Protein AF-A0A428RAN7-F1 (afdb_monomer)

Nearest PDB structures (foldseek):
  5uoh-assembly1_A  TM=7.428E-01  e=8.775E-02  Mycobacterium tuberculosis H37Rv
  5uno-assembly1_A  TM=7.378E-01  e=1.162E-01  Mycobacterium tuberculosis H37Rv

Foldseek 3Di:
DLVLLVVLQVCLQVFFFAAVPCVPFWDRGHHSLLLLLLLVVLVQDPVSVVVSVVLSVVSVVRHNNSSTDTDDDPPCVVCVCVVVVLVVLLLAEDLVDDDPVNLVVVLCVCCVVPVSSSPNAPVSVNNVSSHPPPDHRPHYDDQAQDPDDDDDDQDDDCPRPHQHPVNSVSVVVNYDD

Solvent-accessible surface area (backbone atoms only — not comparable to full-atom values): 10094 Å² total; per-residue (Å²): 106,70,64,61,50,52,53,48,38,60,44,15,67,80,51,50,31,36,7,84,81,24,72,77,48,21,41,52,56,25,33,38,65,39,35,31,49,27,46,47,65,30,63,73,42,78,89,33,43,65,56,42,54,49,29,55,55,36,38,78,73,53,35,23,41,77,21,30,47,76,44,81,74,81,47,69,74,74,38,42,54,60,54,52,49,51,56,51,51,40,30,32,42,77,43,94,79,61,51,73,68,56,53,50,53,52,38,56,54,28,29,71,81,34,65,88,45,43,41,54,44,71,72,48,51,51,63,58,74,25,51,80,62,83,64,78,50,82,50,59,88,71,94,59,84,46,72,94,67,75,96,78,86,85,85,76,46,88,80,35,91,84,64,39,42,70,55,51,53,56,56,55,70,23,49,76,124

Radius of gyration: 18.72 Å; Cα contacts (8 Å, |Δi|>4): 224; chains: 1; bounding box: 45×36×52 Å

Sequence (177 aa):
MAEIWNELLVTAVKMPIPAPGCGTMCRANVNAEEMRFGAQVLLFNASAWSTLGSAIHNATKGDATALSTYLATGDAFGDSMLFAFLATICNDFPTERKSFAHLQAKQIEAAVFAPLTRGASAAYMVQSACIGWRHRNSNPPQMTQIKGTPKVLVVNGIYDPSTSYAWAMGVSGQFDI

Structure (mmCIF, N/CA/C/O backbone):
data_AF-A0A428RAN7-F1
#
_entry.id   AF-A0A428RAN7-F1
#
loop_
_atom_site.group_PDB
_atom_site.id
_atom_site.type_symbol
_atom_site.label_atom_id
_atom_site.label_alt_id
_atom_site.label_comp_id
_atom_site.label_asym_id
_atom_site.label_entity_id
_atom_site.label_seq_id
_atom_site.pdbx_PDB_ins_code
_atom_site.Cartn_x
_atom_site.Cartn_y
_atom_site.Cartn_z
_atom_site.occupancy
_atom_site.B_iso_or_equiv
_atom_site.auth_seq_id
_atom_site.auth_comp_id
_atom_site.auth_asym_id
_atom_site.auth_atom_id
_atom_site.pdbx_PDB_model_num
ATOM 1 N N . MET A 1 1 ? -5.874 2.509 -19.679 1.00 75.44 1 MET A N 1
ATOM 2 C CA . MET A 1 1 ? -5.079 2.560 -18.425 1.00 75.44 1 MET A CA 1
ATOM 3 C C . MET A 1 1 ? -4.963 1.196 -17.751 1.00 75.44 1 MET A C 1
ATOM 5 O O . MET A 1 1 ? -3.841 0.762 -17.552 1.00 75.44 1 MET A O 1
ATOM 9 N N . ALA A 1 2 ? -6.063 0.496 -17.440 1.00 89.56 2 ALA A N 1
ATOM 10 C CA . ALA A 1 2 ? -6.003 -0.839 -16.822 1.00 89.56 2 ALA A CA 1
ATOM 11 C C . ALA A 1 2 ? -5.264 -1.895 -17.674 1.00 89.56 2 ALA A C 1
ATOM 13 O O . ALA A 1 2 ? -4.476 -2.666 -17.140 1.00 89.56 2 ALA A O 1
ATOM 14 N N . GLU A 1 3 ? -5.470 -1.900 -18.994 1.00 94.25 3 GLU A N 1
ATOM 15 C CA . GLU A 1 3 ? -4.753 -2.792 -19.923 1.00 94.25 3 GLU A CA 1
ATOM 16 C C . GLU A 1 3 ? -3.248 -2.515 -19.929 1.00 94.25 3 GLU A C 1
ATOM 18 O O . GLU A 1 3 ? -2.470 -3.414 -19.635 1.00 94.25 3 GLU A O 1
ATOM 23 N N . ILE A 1 4 ? -2.855 -1.249 -20.124 1.00 95.62 4 ILE A N 1
ATOM 24 C CA . ILE A 1 4 ? -1.454 -0.793 -20.052 1.00 95.62 4 ILE A CA 1
ATOM 25 C C . ILE A 1 4 ? -0.803 -1.235 -18.736 1.00 95.62 4 ILE A C 1
ATOM 27 O O . ILE A 1 4 ? 0.311 -1.748 -18.725 1.00 95.62 4 ILE A O 1
ATOM 31 N N . TRP A 1 5 ? -1.504 -1.060 -17.613 1.00 96.38 5 TRP A N 1
ATOM 32 C CA . TRP A 1 5 ? -1.019 -1.499 -16.309 1.00 96.38 5 TRP A CA 1
ATOM 33 C C . TRP A 1 5 ? -0.804 -3.016 -16.251 1.00 96.38 5 TRP A C 1
ATOM 35 O O . TRP A 1 5 ? 0.247 -3.475 -15.815 1.00 96.38 5 TRP A O 1
ATOM 45 N N . ASN A 1 6 ? -1.763 -3.808 -16.732 1.00 96.06 6 ASN A N 1
ATOM 46 C CA . ASN A 1 6 ? -1.637 -5.263 -16.760 1.00 96.06 6 ASN A CA 1
ATOM 47 C C . ASN A 1 6 ? -0.487 -5.736 -17.662 1.00 96.06 6 ASN A C 1
ATOM 49 O O . ASN A 1 6 ? 0.256 -6.637 -17.269 1.00 96.06 6 ASN A O 1
ATOM 53 N N . GLU A 1 7 ? -0.312 -5.126 -18.834 1.00 96.12 7 GLU A N 1
ATOM 54 C CA . GLU A 1 7 ? 0.798 -5.414 -19.749 1.00 96.12 7 GLU A CA 1
ATOM 55 C C . GLU A 1 7 ? 2.152 -5.094 -19.114 1.00 96.12 7 GLU A C 1
ATOM 57 O O . GLU A 1 7 ? 3.074 -5.915 -19.168 1.00 96.12 7 GLU A O 1
ATOM 62 N N . LEU A 1 8 ? 2.256 -3.941 -18.446 1.00 96.69 8 LEU A N 1
ATOM 63 C CA . LEU A 1 8 ? 3.440 -3.563 -17.680 1.00 96.69 8 LEU A CA 1
ATOM 64 C C . LEU A 1 8 ? 3.751 -4.590 -16.592 1.00 96.69 8 LEU A C 1
ATOM 66 O O . LEU A 1 8 ? 4.888 -5.040 -16.498 1.00 96.69 8 LEU A O 1
ATOM 70 N N . LEU A 1 9 ? 2.752 -5.019 -15.814 1.00 96.31 9 LEU A N 1
ATOM 71 C CA . LEU A 1 9 ? 2.952 -6.037 -14.781 1.00 96.31 9 LEU A CA 1
ATOM 72 C C . LEU A 1 9 ? 3.414 -7.375 -15.371 1.00 96.31 9 LEU A C 1
ATOM 74 O O . LEU A 1 9 ? 4.321 -7.995 -14.825 1.00 96.31 9 LEU A O 1
ATOM 78 N N . VAL A 1 10 ? 2.833 -7.836 -16.482 1.00 95.44 10 VAL A N 1
ATOM 79 C CA . VAL A 1 10 ? 3.277 -9.078 -17.148 1.00 95.44 10 VAL A CA 1
ATOM 80 C C . VAL A 1 10 ? 4.715 -8.951 -17.652 1.00 95.44 10 VAL A C 1
ATOM 82 O O . VAL A 1 10 ? 5.498 -9.897 -17.529 1.00 95.44 10 VAL A O 1
ATOM 85 N N . THR A 1 11 ? 5.074 -7.787 -18.186 1.00 95.12 11 THR A N 1
ATOM 86 C CA . THR A 1 11 ? 6.427 -7.499 -18.672 1.00 95.12 11 THR A CA 1
ATOM 87 C C . THR A 1 11 ? 7.427 -7.476 -17.518 1.00 95.12 11 THR A C 1
ATOM 89 O O . THR A 1 11 ? 8.419 -8.199 -17.565 1.00 95.12 11 THR A O 1
ATOM 92 N N . ALA A 1 12 ? 7.118 -6.753 -16.440 1.00 96.69 12 ALA A N 1
ATOM 93 C CA . ALA A 1 12 ? 7.976 -6.588 -15.269 1.00 96.69 12 ALA A CA 1
ATOM 94 C C . ALA A 1 12 ? 8.172 -7.874 -14.444 1.00 96.69 12 ALA A C 1
ATOM 96 O O . ALA A 1 12 ? 9.116 -7.957 -13.661 1.00 96.69 12 ALA A O 1
ATOM 97 N N . VAL A 1 13 ? 7.314 -8.894 -14.612 1.00 95.50 13 VAL A N 1
ATOM 98 C CA . VAL A 1 13 ? 7.568 -10.249 -14.079 1.00 95.50 13 VAL A CA 1
ATOM 99 C C . VAL A 1 13 ? 8.748 -10.911 -14.795 1.00 95.50 13 VAL A C 1
ATOM 101 O O . VAL A 1 13 ? 9.540 -11.600 -14.160 1.00 95.50 13 VAL A O 1
ATOM 104 N N . LYS A 1 14 ? 8.854 -10.736 -16.117 1.00 95.50 14 LYS A N 1
ATOM 105 C CA . LYS A 1 14 ? 9.889 -11.378 -16.943 1.00 95.50 14 LYS A CA 1
ATOM 106 C C . LYS A 1 14 ? 11.174 -10.560 -16.985 1.00 95.50 14 LYS A C 1
ATOM 108 O O . LYS A 1 14 ? 12.263 -11.119 -16.977 1.00 95.50 14 LYS A O 1
ATOM 113 N N . MET A 1 15 ? 11.024 -9.243 -17.064 1.00 96.94 15 MET A N 1
ATOM 114 C CA . MET A 1 15 ? 12.108 -8.289 -17.216 1.00 96.94 15 MET A CA 1
ATOM 115 C C . MET A 1 15 ? 11.785 -7.050 -16.373 1.00 96.94 15 MET A C 1
ATOM 117 O O . MET A 1 15 ? 11.015 -6.200 -16.825 1.00 96.94 15 MET A O 1
ATOM 121 N N . PRO A 1 16 ? 12.324 -6.962 -15.143 1.00 97.75 16 P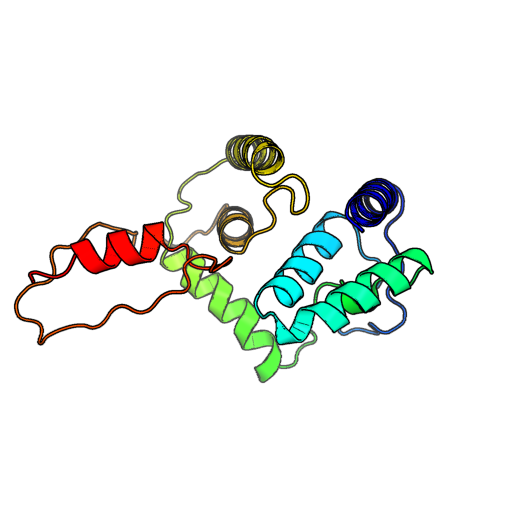RO A N 1
ATOM 122 C CA . PRO A 1 16 ? 12.186 -5.782 -14.296 1.00 97.75 16 PRO A CA 1
ATOM 123 C C . PRO A 1 16 ? 12.554 -4.492 -15.042 1.00 97.75 16 PRO A C 1
ATOM 125 O O . PRO A 1 16 ? 13.509 -4.471 -15.819 1.00 97.75 16 PRO A O 1
ATOM 128 N N . ILE A 1 17 ? 11.790 -3.423 -14.814 1.00 98.25 17 ILE A N 1
ATOM 129 C CA . ILE A 1 17 ? 11.937 -2.150 -15.531 1.00 98.25 17 ILE A CA 1
ATOM 130 C C . ILE A 1 17 ? 12.996 -1.292 -14.823 1.00 98.25 17 ILE A C 1
ATOM 132 O O . ILE A 1 17 ? 12.919 -1.149 -13.601 1.00 98.25 17 ILE A O 1
ATOM 136 N N . PRO A 1 18 ? 13.964 -0.695 -15.538 1.00 98.12 18 PRO A N 1
ATOM 137 C CA . PRO A 1 18 ? 14.960 0.175 -14.924 1.00 98.12 18 PRO A CA 1
ATOM 138 C C . PRO A 1 18 ? 14.344 1.371 -14.187 1.00 98.12 18 PRO A C 1
ATOM 140 O O . PRO A 1 18 ? 13.327 1.926 -14.596 1.00 98.12 18 PRO A O 1
ATOM 143 N N . ALA A 1 19 ? 15.004 1.803 -13.121 1.00 98.00 19 ALA A N 1
ATOM 144 C CA . ALA A 1 19 ? 14.691 3.009 -12.365 1.00 98.00 19 ALA A CA 1
ATOM 145 C C . ALA A 1 19 ? 15.936 3.914 -12.306 1.00 98.00 19 ALA A C 1
ATOM 147 O O . ALA A 1 19 ? 16.632 3.965 -11.287 1.00 98.00 19 ALA A O 1
ATOM 148 N N . PRO A 1 20 ? 16.278 4.595 -13.416 1.00 97.25 20 PRO A N 1
ATOM 149 C CA . PRO A 1 20 ? 17.525 5.350 -13.542 1.00 97.25 20 PRO A CA 1
ATOM 150 C C . PRO A 1 20 ? 17.660 6.502 -12.537 1.00 97.25 20 PRO A C 1
ATOM 152 O O . PRO A 1 20 ? 18.779 6.874 -12.193 1.00 97.25 20 PRO A O 1
ATOM 155 N N . GLY A 1 21 ? 16.550 7.049 -12.030 1.00 95.44 21 GLY A N 1
ATOM 156 C CA . GLY A 1 21 ? 16.580 8.125 -11.039 1.00 95.44 21 GLY A CA 1
ATOM 157 C C . GLY A 1 21 ? 16.830 7.660 -9.600 1.00 95.44 21 GLY A C 1
ATOM 158 O O . GLY A 1 21 ? 16.908 8.501 -8.710 1.00 95.44 21 GLY A O 1
ATOM 159 N N . CYS A 1 22 ? 16.954 6.350 -9.346 1.00 92.44 22 CYS A N 1
ATOM 160 C CA . CYS A 1 22 ? 17.065 5.828 -7.982 1.00 92.44 22 CYS A CA 1
ATOM 161 C C . CYS A 1 22 ? 18.417 6.055 -7.306 1.00 92.44 22 CYS A C 1
ATOM 163 O O . CYS A 1 22 ? 18.466 6.173 -6.079 1.00 92.44 22 CYS A O 1
ATOM 165 N N . GLY A 1 23 ? 19.519 6.057 -8.064 1.00 89.94 23 GLY A N 1
ATOM 166 C CA . GLY A 1 23 ? 20.859 5.997 -7.475 1.00 89.94 23 GLY A CA 1
ATOM 167 C C . GLY A 1 23 ? 20.961 4.860 -6.446 1.00 89.94 23 GLY A C 1
ATOM 168 O O . GLY A 1 23 ? 20.688 3.706 -6.767 1.00 89.94 23 GLY A O 1
ATOM 169 N N . THR A 1 24 ? 21.312 5.196 -5.202 1.00 89.12 24 THR A N 1
ATOM 170 C CA . THR A 1 24 ? 21.368 4.260 -4.061 1.00 89.12 24 THR A CA 1
ATOM 171 C C . THR A 1 24 ? 20.120 4.277 -3.171 1.00 89.12 24 THR A C 1
ATOM 173 O O . THR A 1 24 ? 20.043 3.489 -2.234 1.00 89.12 24 THR A O 1
ATOM 176 N N . MET A 1 25 ? 19.153 5.160 -3.436 1.00 89.56 25 MET A N 1
ATOM 177 C CA . MET A 1 25 ? 18.008 5.423 -2.549 1.00 89.56 25 MET A CA 1
ATOM 178 C C . MET A 1 25 ? 16.805 4.514 -2.821 1.00 89.56 25 MET A C 1
ATOM 180 O O . MET A 1 25 ? 15.908 4.407 -1.989 1.00 89.56 25 MET A O 1
ATOM 184 N N . CYS A 1 26 ? 16.751 3.873 -3.987 1.00 93.75 26 CYS A N 1
ATOM 185 C CA . CYS A 1 26 ? 15.712 2.908 -4.322 1.00 93.75 26 CYS A CA 1
ATOM 186 C C . CYS A 1 26 ? 16.227 1.803 -5.245 1.00 93.75 26 CYS A C 1
ATOM 188 O O . CYS A 1 26 ? 17.374 1.803 -5.694 1.00 93.75 26 CYS A O 1
ATOM 190 N N . ARG A 1 27 ? 15.381 0.806 -5.493 1.00 95.00 27 ARG A N 1
ATOM 191 C CA . ARG A 1 27 ? 15.707 -0.350 -6.333 1.00 95.00 27 ARG A CA 1
ATOM 192 C C . ARG A 1 27 ? 15.961 0.088 -7.772 1.00 95.00 27 ARG A C 1
ATOM 194 O O . ARG A 1 27 ? 15.096 0.690 -8.397 1.00 95.00 27 ARG A O 1
ATOM 201 N N . ALA A 1 28 ? 17.132 -0.260 -8.303 1.00 96.38 28 ALA A N 1
ATOM 202 C CA . ALA A 1 28 ? 17.546 0.123 -9.655 1.00 96.38 28 ALA A CA 1
ATOM 203 C C . ALA A 1 28 ? 16.751 -0.574 -10.774 1.00 96.38 28 ALA A C 1
ATOM 205 O O . ALA A 1 28 ? 16.710 -0.073 -11.893 1.00 96.38 28 ALA A O 1
ATOM 206 N N . ASN A 1 29 ? 16.132 -1.722 -10.486 1.00 97.31 29 ASN A N 1
ATOM 207 C CA . ASN A 1 29 ? 15.257 -2.439 -11.408 1.00 97.31 29 ASN A CA 1
ATOM 208 C C . ASN A 1 29 ? 14.002 -2.865 -10.650 1.00 97.31 29 ASN A C 1
ATOM 210 O O . ASN A 1 29 ? 14.118 -3.519 -9.615 1.00 97.31 29 ASN A O 1
ATOM 214 N N . VAL A 1 30 ? 12.837 -2.491 -11.168 1.00 97.75 30 VAL A N 1
ATOM 215 C CA . VAL A 1 30 ? 11.542 -2.599 -10.496 1.00 97.75 30 VAL A CA 1
ATOM 216 C C . VAL A 1 30 ? 10.749 -3.742 -11.114 1.00 97.75 30 VAL A C 1
ATOM 218 O O . VAL A 1 30 ? 10.399 -3.716 -12.297 1.00 97.75 30 VAL A O 1
ATOM 221 N N . ASN A 1 31 ? 10.476 -4.770 -10.319 1.00 97.00 31 ASN A N 1
ATOM 222 C CA . ASN A 1 31 ? 9.651 -5.897 -10.736 1.00 97.00 31 ASN A CA 1
ATOM 223 C C . ASN A 1 31 ? 8.148 -5.604 -10.548 1.00 97.00 31 ASN A C 1
ATOM 225 O O . ASN A 1 31 ? 7.739 -4.598 -9.969 1.00 97.00 31 ASN A O 1
ATOM 229 N N . ALA A 1 32 ? 7.294 -6.519 -11.007 1.00 95.88 32 ALA A N 1
ATOM 230 C CA . ALA A 1 32 ? 5.843 -6.348 -10.930 1.00 95.88 32 ALA A CA 1
ATOM 231 C C . ALA A 1 32 ? 5.268 -6.279 -9.499 1.00 95.88 32 ALA A C 1
ATOM 233 O O . ALA A 1 32 ? 4.159 -5.788 -9.304 1.00 95.88 32 ALA A O 1
ATOM 234 N N . GLU A 1 33 ? 5.948 -6.819 -8.489 1.00 93.62 33 GLU A N 1
ATOM 235 C CA . GLU A 1 33 ? 5.534 -6.666 -7.092 1.00 93.62 33 GLU A CA 1
ATOM 236 C C . GLU A 1 33 ? 5.863 -5.272 -6.570 1.00 93.62 33 GLU A C 1
ATOM 238 O O . GLU A 1 33 ? 4.965 -4.591 -6.075 1.00 93.62 33 GLU A O 1
ATOM 243 N N . GLU A 1 34 ? 7.097 -4.818 -6.772 1.00 94.88 34 GLU A N 1
ATOM 244 C CA . GLU A 1 34 ? 7.546 -3.477 -6.394 1.00 94.88 34 GLU A CA 1
ATOM 245 C C . GLU A 1 34 ? 6.686 -2.405 -7.069 1.00 94.88 34 GLU A C 1
ATOM 247 O O . GLU A 1 34 ? 6.201 -1.505 -6.390 1.00 94.88 34 GLU A O 1
ATOM 252 N N . MET A 1 35 ? 6.372 -2.569 -8.362 1.00 96.56 35 MET A N 1
ATOM 253 C CA . MET A 1 35 ? 5.478 -1.655 -9.078 1.00 96.56 35 MET A CA 1
ATOM 254 C C . MET A 1 35 ? 4.106 -1.531 -8.407 1.00 96.56 35 MET A C 1
ATOM 256 O O . MET A 1 35 ? 3.575 -0.427 -8.293 1.00 96.56 35 MET A O 1
ATOM 260 N N . ARG A 1 36 ? 3.511 -2.646 -7.956 1.00 95.38 36 ARG A N 1
ATOM 261 C CA . ARG A 1 36 ? 2.187 -2.634 -7.308 1.00 95.38 36 ARG A CA 1
ATOM 262 C C . ARG A 1 36 ? 2.229 -1.941 -5.950 1.00 95.38 36 ARG A C 1
ATOM 264 O O . ARG A 1 36 ? 1.296 -1.207 -5.635 1.00 95.38 36 ARG A O 1
ATOM 271 N N . PHE A 1 37 ? 3.294 -2.134 -5.175 1.00 94.00 37 PHE A N 1
ATOM 272 C CA . PHE A 1 37 ? 3.480 -1.435 -3.901 1.00 94.00 37 PHE A CA 1
ATOM 273 C C . PHE A 1 37 ? 3.792 0.056 -4.087 1.00 94.00 37 PHE A C 1
ATOM 275 O O . PHE A 1 37 ? 3.209 0.882 -3.388 1.00 94.00 37 PHE A O 1
ATOM 282 N N . GLY A 1 38 ? 4.611 0.426 -5.074 1.00 94.44 38 GLY A N 1
ATOM 283 C CA . GLY A 1 38 ? 4.833 1.827 -5.441 1.00 94.44 38 GLY A CA 1
ATOM 284 C C . GLY A 1 38 ? 3.535 2.514 -5.879 1.00 94.44 38 GLY A C 1
ATOM 285 O O . GLY A 1 38 ? 3.204 3.602 -5.407 1.00 94.44 38 GLY A O 1
ATOM 286 N N . ALA A 1 39 ? 2.728 1.836 -6.701 1.00 94.94 39 ALA A N 1
ATOM 287 C CA . ALA A 1 39 ? 1.413 2.330 -7.101 1.00 94.94 39 ALA A CA 1
ATOM 288 C C . ALA A 1 39 ? 0.442 2.463 -5.914 1.00 94.94 39 ALA A C 1
ATOM 290 O O . ALA A 1 39 ? -0.314 3.430 -5.865 1.00 94.94 39 ALA A O 1
ATOM 291 N N . GLN A 1 40 ? 0.474 1.542 -4.941 1.00 92.50 40 GLN A N 1
ATOM 292 C CA . GLN A 1 40 ? -0.358 1.612 -3.733 1.00 92.50 40 GLN A CA 1
ATOM 293 C C . GLN A 1 40 ? -0.154 2.936 -2.977 1.00 92.50 40 GLN A C 1
ATOM 295 O O . GLN A 1 40 ? -1.133 3.551 -2.556 1.00 92.50 40 GLN A O 1
ATOM 300 N N . VAL A 1 41 ? 1.094 3.399 -2.839 1.00 89.50 41 VAL A N 1
ATOM 301 C CA . VAL A 1 41 ? 1.410 4.673 -2.166 1.00 89.50 41 VAL A CA 1
ATOM 302 C C . VAL A 1 41 ? 0.763 5.854 -2.895 1.00 89.50 41 VAL A C 1
ATOM 304 O O . VAL A 1 41 ? 0.173 6.728 -2.263 1.00 89.50 41 VAL A O 1
ATOM 307 N N . LEU A 1 42 ? 0.805 5.854 -4.229 1.00 93.31 42 LEU A N 1
ATOM 308 C CA . LEU A 1 42 ? 0.228 6.918 -5.057 1.00 93.31 42 LEU A CA 1
ATOM 309 C C . LEU A 1 42 ? -1.306 6.841 -5.174 1.00 93.31 42 LEU A C 1
ATOM 311 O O . LEU A 1 42 ? -1.942 7.818 -5.566 1.00 93.31 42 LEU A O 1
ATOM 315 N N . LEU A 1 43 ? -1.915 5.703 -4.830 1.00 90.31 43 LEU A N 1
ATOM 316 C CA . LEU A 1 43 ? -3.371 5.531 -4.785 1.00 90.31 43 LEU A CA 1
ATOM 317 C C . LEU A 1 43 ? -3.997 6.073 -3.495 1.00 90.31 43 LEU A C 1
ATOM 319 O O . LEU A 1 43 ? -5.193 6.361 -3.488 1.00 90.31 43 LEU A O 1
ATOM 323 N N . PHE A 1 44 ? -3.208 6.223 -2.427 1.00 87.69 44 PHE A N 1
ATOM 324 C CA . PHE A 1 44 ? -3.694 6.578 -1.091 1.00 87.69 44 PHE A CA 1
ATOM 325 C C . PHE A 1 44 ? -4.409 7.937 -1.042 1.00 87.69 44 PHE A C 1
ATOM 327 O O . PHE A 1 44 ? -5.383 8.096 -0.311 1.00 87.69 44 PHE A O 1
ATOM 334 N N . ASN A 1 45 ? -3.951 8.916 -1.830 1.00 87.44 45 ASN A N 1
ATOM 335 C CA . ASN A 1 45 ? -4.541 10.252 -1.893 1.00 87.44 45 ASN A CA 1
ATOM 336 C C . ASN A 1 45 ? -4.828 10.647 -3.346 1.00 87.44 45 ASN A C 1
ATOM 338 O O . ASN A 1 45 ? -3.951 10.553 -4.204 1.00 87.44 45 ASN A O 1
ATOM 342 N N . ALA A 1 46 ? -6.035 11.152 -3.608 1.00 91.00 46 ALA A N 1
ATOM 343 C CA . ALA A 1 46 ? -6.456 11.607 -4.931 1.00 91.00 46 ALA A CA 1
ATOM 344 C C . ALA A 1 46 ? -5.539 12.685 -5.530 1.00 91.00 46 ALA A C 1
ATOM 346 O O . ALA A 1 46 ? -5.371 12.744 -6.748 1.00 91.00 46 ALA A O 1
ATOM 347 N N . SER A 1 47 ? -4.884 13.499 -4.695 1.00 94.06 47 SER A N 1
ATOM 348 C CA . SER A 1 47 ? -3.907 14.489 -5.166 1.00 94.06 47 SER A CA 1
ATOM 349 C C . SER A 1 47 ? -2.677 13.870 -5.847 1.00 94.06 47 SER A C 1
ATOM 351 O O . SER A 1 47 ? -2.028 14.544 -6.642 1.00 94.06 47 SER A O 1
ATOM 353 N N . ALA A 1 48 ? -2.368 12.595 -5.582 1.00 94.69 48 ALA A N 1
ATOM 354 C CA . ALA A 1 48 ? -1.238 11.875 -6.169 1.00 94.69 48 ALA A CA 1
ATOM 355 C C . ALA A 1 48 ? -1.599 11.103 -7.453 1.00 94.69 48 ALA A C 1
ATOM 357 O O . ALA A 1 48 ? -0.720 10.523 -8.094 1.00 94.69 48 ALA A O 1
ATOM 358 N N . TRP A 1 49 ? -2.866 11.097 -7.880 1.00 94.81 49 TRP A N 1
ATOM 359 C CA . TRP A 1 49 ? -3.297 10.305 -9.039 1.00 94.81 49 TRP A CA 1
ATOM 360 C C . TRP A 1 49 ? -2.683 10.771 -10.364 1.00 94.81 49 TRP A C 1
ATOM 362 O O . TRP A 1 49 ? -2.409 9.948 -11.237 1.00 94.81 49 TRP A O 1
ATOM 372 N N . SER A 1 50 ? -2.410 12.069 -10.519 1.00 96.25 50 SER A N 1
ATOM 373 C CA . SER A 1 50 ? -1.674 12.587 -11.683 1.00 96.25 50 SER A CA 1
ATOM 374 C C . SER A 1 50 ? -0.230 12.069 -11.714 1.00 96.25 50 SER A C 1
ATOM 376 O O . SER A 1 50 ? 0.270 11.675 -12.773 1.00 96.25 50 SER A O 1
ATOM 378 N N . THR A 1 51 ? 0.416 11.987 -10.548 1.00 96.62 51 THR A N 1
ATOM 379 C CA . THR A 1 51 ? 1.737 11.372 -10.381 1.00 96.62 51 THR A CA 1
ATOM 380 C C . THR A 1 51 ? 1.695 9.888 -10.722 1.00 96.62 51 THR A C 1
ATOM 382 O O . THR A 1 51 ? 2.555 9.426 -11.463 1.00 96.62 51 THR A O 1
ATOM 385 N N . LEU A 1 52 ? 0.670 9.150 -10.279 1.00 96.31 52 LEU A N 1
ATOM 386 C CA . LEU A 1 52 ? 0.481 7.746 -10.662 1.00 96.31 52 LEU A CA 1
ATOM 387 C C . LEU A 1 52 ? 0.340 7.582 -12.179 1.00 96.31 52 LEU A C 1
ATOM 389 O O . LEU A 1 52 ? 0.991 6.721 -12.768 1.00 96.31 52 LEU A O 1
ATOM 393 N N . GLY A 1 53 ? -0.475 8.419 -12.826 1.00 96.69 53 GLY A N 1
ATOM 394 C CA . GLY A 1 53 ? -0.632 8.403 -14.281 1.00 96.69 53 GLY A CA 1
ATOM 395 C C . GLY A 1 53 ? 0.699 8.615 -15.006 1.00 96.69 53 GLY A C 1
ATOM 396 O O . GLY A 1 53 ? 1.025 7.875 -15.935 1.00 96.69 53 GLY A O 1
ATOM 397 N N . SER A 1 54 ? 1.498 9.569 -14.525 1.00 97.75 54 SER A N 1
ATOM 398 C CA . SER A 1 54 ? 2.828 9.872 -15.068 1.00 97.75 54 SER A CA 1
ATOM 399 C C . SER A 1 54 ? 3.825 8.738 -14.817 1.00 97.75 54 SER A C 1
ATOM 401 O O . SER A 1 54 ? 4.573 8.365 -15.713 1.00 97.75 54 SER A O 1
ATOM 403 N N . ALA A 1 55 ? 3.794 8.132 -13.630 1.00 97.69 55 ALA A N 1
ATOM 404 C CA . ALA A 1 55 ? 4.638 7.002 -13.263 1.00 97.69 55 ALA A CA 1
ATOM 405 C C . ALA A 1 55 ? 4.360 5.771 -14.143 1.00 97.69 55 ALA A C 1
ATOM 407 O O . ALA A 1 55 ? 5.289 5.148 -14.654 1.00 97.69 55 ALA A O 1
ATOM 408 N N . ILE A 1 56 ? 3.080 5.463 -14.389 1.00 97.62 56 ILE A N 1
ATOM 409 C CA . ILE A 1 56 ? 2.668 4.397 -15.314 1.00 97.62 56 ILE A CA 1
ATOM 410 C C . ILE A 1 56 ? 3.135 4.724 -16.735 1.00 97.62 56 ILE A C 1
ATOM 412 O O . ILE A 1 56 ? 3.696 3.859 -17.402 1.00 97.62 56 ILE A O 1
ATOM 416 N N . HIS A 1 57 ? 2.942 5.964 -17.198 1.00 97.94 57 HIS A N 1
ATOM 417 C CA . HIS A 1 57 ? 3.395 6.385 -18.523 1.00 97.94 57 HIS A CA 1
ATOM 418 C C . HIS A 1 57 ? 4.912 6.231 -18.692 1.00 97.94 57 HIS A C 1
ATOM 420 O O . HIS A 1 57 ? 5.354 5.607 -19.656 1.00 97.94 57 HIS A O 1
ATOM 426 N N . ASN A 1 58 ? 5.709 6.723 -17.745 1.00 98.25 58 ASN A N 1
ATOM 427 C CA . ASN A 1 58 ? 7.168 6.624 -17.790 1.00 98.25 58 ASN A CA 1
ATOM 428 C C . ASN A 1 58 ? 7.641 5.164 -17.765 1.00 98.25 58 ASN A C 1
ATOM 430 O O . ASN A 1 58 ? 8.552 4.805 -18.512 1.00 98.25 58 ASN A O 1
ATOM 434 N N . ALA A 1 59 ? 6.955 4.287 -17.025 1.00 98.19 59 ALA A N 1
ATOM 435 C CA . ALA A 1 59 ? 7.261 2.860 -17.029 1.00 98.19 59 ALA A CA 1
ATOM 436 C C . ALA A 1 59 ? 7.060 2.232 -18.422 1.00 98.19 59 ALA A C 1
ATOM 438 O O . ALA A 1 59 ? 7.877 1.413 -18.83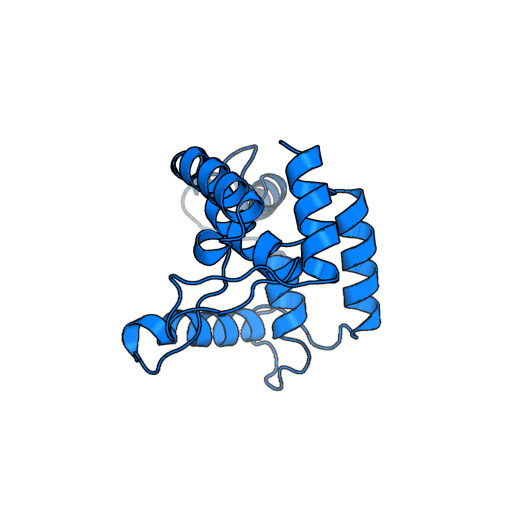8 1.00 98.19 59 ALA A O 1
ATOM 439 N N . THR A 1 60 ? 6.061 2.676 -19.206 1.00 97.75 60 THR A N 1
ATOM 440 C CA . THR A 1 60 ? 5.919 2.254 -20.623 1.00 97.75 60 THR A CA 1
ATOM 441 C C . THR A 1 60 ? 7.073 2.709 -21.516 1.00 97.75 60 THR A C 1
ATOM 443 O O . THR A 1 60 ? 7.251 2.187 -22.615 1.00 97.75 60 THR A O 1
ATOM 446 N N . LYS A 1 61 ? 7.860 3.686 -21.058 1.00 97.75 61 LYS A N 1
ATOM 447 C CA . LYS A 1 61 ? 9.058 4.203 -21.726 1.00 97.75 61 LYS A CA 1
ATOM 448 C C . LYS A 1 61 ? 10.358 3.651 -21.133 1.00 97.75 61 LYS A C 1
ATOM 450 O O . LYS A 1 61 ? 11.427 4.059 -21.573 1.00 97.75 61 LYS A O 1
ATOM 455 N N . GLY A 1 62 ? 10.274 2.709 -20.191 1.00 97.56 62 GLY A N 1
ATOM 456 C CA . GLY A 1 62 ? 11.436 2.065 -19.580 1.00 97.56 62 GLY A CA 1
ATOM 457 C C . GLY A 1 62 ? 11.959 2.739 -18.310 1.00 97.56 62 GLY A C 1
ATOM 458 O O . GLY A 1 62 ? 13.062 2.407 -17.888 1.00 97.56 62 GLY A O 1
ATOM 459 N N . ASP A 1 63 ? 11.196 3.652 -17.702 1.00 98.19 63 ASP A N 1
ATOM 460 C CA . ASP A 1 63 ? 11.553 4.306 -16.438 1.00 98.19 63 ASP A CA 1
ATOM 461 C C . ASP A 1 63 ? 10.486 4.060 -15.359 1.00 98.19 63 ASP A C 1
ATOM 463 O O . ASP A 1 63 ? 9.422 4.679 -15.343 1.00 98.19 63 ASP A O 1
ATOM 467 N N . ALA A 1 64 ? 10.791 3.156 -14.430 1.00 98.00 64 ALA A N 1
ATOM 468 C CA . ALA A 1 64 ? 9.951 2.822 -13.285 1.00 98.00 64 ALA A CA 1
ATOM 469 C C . ALA A 1 64 ? 10.383 3.520 -11.983 1.00 98.00 64 ALA A C 1
ATOM 471 O O . ALA A 1 64 ? 9.954 3.106 -10.908 1.00 98.00 64 ALA A O 1
ATOM 472 N N . THR A 1 65 ? 11.191 4.587 -12.042 1.00 97.75 65 THR A N 1
ATOM 473 C CA . THR A 1 65 ? 11.719 5.275 -10.845 1.00 97.75 65 THR A CA 1
ATOM 474 C C . THR A 1 65 ? 10.614 5.671 -9.866 1.00 97.75 65 THR A C 1
ATOM 476 O O . THR A 1 65 ? 10.711 5.384 -8.677 1.00 97.75 65 THR A O 1
ATOM 479 N N . ALA A 1 66 ? 9.517 6.249 -10.362 1.00 96.75 66 ALA A N 1
ATOM 480 C CA . ALA A 1 66 ? 8.388 6.678 -9.530 1.00 96.75 66 ALA A CA 1
ATOM 481 C C . ALA A 1 66 ? 7.547 5.521 -8.945 1.00 96.75 66 ALA A C 1
ATOM 483 O O . ALA A 1 66 ? 6.666 5.760 -8.123 1.00 96.75 66 ALA A O 1
ATOM 484 N N . LEU A 1 67 ? 7.801 4.280 -9.369 1.00 97.06 67 LEU A N 1
ATOM 485 C CA . LEU A 1 67 ? 7.174 3.058 -8.854 1.00 97.06 67 LEU A CA 1
ATOM 486 C C . LEU A 1 67 ? 8.171 2.181 -8.077 1.00 97.06 67 LEU A C 1
ATOM 488 O O . LEU A 1 67 ? 7.833 1.057 -7.709 1.00 97.06 67 LEU A O 1
ATOM 492 N N . SER A 1 68 ? 9.397 2.663 -7.855 1.00 96.75 68 SER A N 1
ATOM 493 C CA . SER A 1 68 ? 10.451 1.903 -7.192 1.00 96.75 68 SER A CA 1
ATOM 494 C C . SER A 1 68 ? 10.291 1.893 -5.671 1.00 96.75 68 SER A C 1
ATOM 496 O O . SER A 1 68 ? 9.719 2.799 -5.066 1.00 96.75 68 SER A O 1
ATOM 498 N N . THR A 1 69 ? 10.824 0.850 -5.038 1.00 91.94 69 THR A N 1
ATOM 499 C CA . THR A 1 69 ? 10.838 0.711 -3.579 1.00 91.94 69 THR A CA 1
ATOM 500 C C . THR A 1 69 ? 12.055 1.419 -2.994 1.00 91.94 69 THR A C 1
ATOM 502 O O . THR A 1 69 ? 13.187 1.152 -3.408 1.00 91.94 69 THR A O 1
ATOM 505 N N . TYR A 1 70 ? 11.816 2.293 -2.016 1.00 89.88 70 TYR A N 1
ATOM 506 C CA . TYR A 1 70 ? 12.862 2.958 -1.242 1.00 89.88 70 TYR A CA 1
ATOM 507 C C . TYR A 1 70 ? 13.718 1.946 -0.466 1.00 89.88 70 TYR A C 1
ATOM 509 O O . TYR A 1 70 ? 13.213 0.941 0.039 1.00 89.88 70 TYR A O 1
ATOM 517 N N . LEU A 1 71 ? 15.018 2.216 -0.375 1.00 89.81 71 LEU A N 1
ATOM 518 C CA . LEU A 1 71 ? 15.991 1.399 0.340 1.00 89.81 71 LEU A CA 1
ATOM 519 C C . LEU A 1 71 ? 16.556 2.178 1.519 1.00 89.81 71 LEU A C 1
ATOM 521 O O . LEU A 1 71 ? 16.848 3.360 1.386 1.00 89.81 71 LEU A O 1
ATOM 525 N N . ALA A 1 72 ? 16.767 1.484 2.637 1.00 88.00 72 ALA A N 1
ATOM 526 C CA . ALA A 1 72 ? 17.504 2.053 3.753 1.00 88.00 72 ALA A CA 1
ATOM 527 C C . ALA A 1 72 ? 18.948 2.349 3.320 1.00 88.00 72 ALA A C 1
ATOM 529 O O . ALA A 1 72 ? 19.638 1.452 2.820 1.00 88.00 72 ALA A O 1
ATOM 530 N N . THR A 1 73 ? 19.394 3.593 3.484 1.00 87.56 73 THR A N 1
ATOM 531 C CA . THR A 1 73 ? 20.710 4.062 3.010 1.00 87.56 73 THR A CA 1
ATOM 532 C C . THR A 1 73 ? 21.680 4.429 4.129 1.00 87.56 73 THR A C 1
ATOM 534 O O . THR A 1 73 ? 22.801 4.857 3.854 1.00 87.56 73 THR A O 1
ATOM 537 N N . GLY A 1 74 ? 21.293 4.211 5.387 1.00 84.31 74 GLY A N 1
ATOM 538 C CA . GLY A 1 74 ? 22.064 4.580 6.571 1.00 84.31 74 GLY A CA 1
ATOM 539 C C . GLY A 1 74 ? 21.709 5.961 7.127 1.00 84.31 74 GLY A C 1
ATOM 540 O O . GLY A 1 74 ? 22.377 6.421 8.053 1.00 84.31 74 GLY A O 1
ATOM 541 N N . ASP A 1 75 ? 20.670 6.617 6.602 1.00 83.69 75 ASP A N 1
ATOM 542 C CA . ASP A 1 75 ? 20.099 7.809 7.228 1.00 83.69 75 ASP A CA 1
ATOM 543 C C . ASP A 1 75 ? 19.272 7.389 8.443 1.00 83.69 75 ASP A C 1
ATOM 545 O O . ASP A 1 75 ? 18.152 6.898 8.320 1.00 83.69 75 ASP A O 1
ATOM 549 N N . ALA A 1 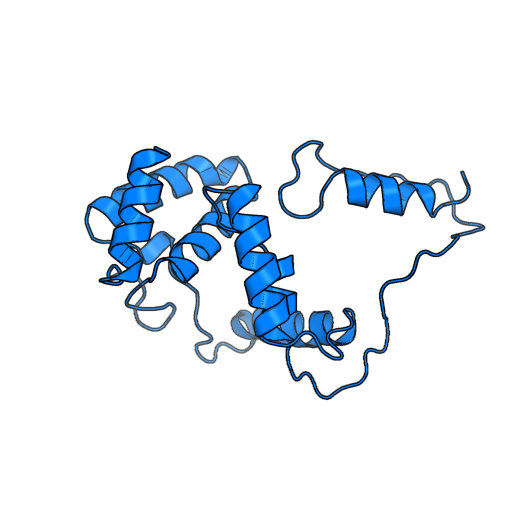76 ? 19.822 7.599 9.639 1.00 80.81 76 ALA A N 1
ATOM 550 C CA . ALA A 1 76 ? 19.175 7.193 10.878 1.00 80.81 76 ALA A CA 1
ATOM 551 C C . ALA A 1 76 ? 17.760 7.774 11.032 1.00 80.81 76 ALA A C 1
ATOM 553 O O . ALA A 1 76 ? 16.891 7.088 11.564 1.00 80.81 76 ALA A O 1
ATOM 554 N N . PHE A 1 77 ? 17.505 9.006 10.573 1.00 78.94 77 PHE A N 1
ATOM 555 C CA . PHE A 1 77 ? 16.175 9.601 10.699 1.00 78.94 77 PHE A CA 1
ATOM 556 C C . PHE A 1 77 ? 15.207 9.015 9.665 1.00 78.94 77 PHE A C 1
ATOM 558 O O . PHE A 1 77 ? 14.171 8.477 10.060 1.00 78.94 77 PHE A O 1
ATOM 565 N N . GLY A 1 78 ? 15.554 9.046 8.374 1.00 77.00 78 GLY A N 1
ATOM 566 C CA . GLY A 1 78 ? 14.714 8.513 7.297 1.00 77.00 78 GLY A CA 1
ATOM 567 C C . GLY A 1 78 ? 14.441 7.011 7.416 1.00 77.00 78 GLY A C 1
ATOM 568 O O . GLY A 1 78 ? 13.296 6.573 7.288 1.00 77.00 78 GLY A O 1
ATOM 569 N N . ASP A 1 79 ? 15.462 6.224 7.753 1.00 85.19 79 ASP A N 1
ATOM 570 C CA . ASP A 1 79 ? 15.360 4.764 7.808 1.00 85.19 79 ASP A CA 1
ATOM 571 C C . ASP A 1 79 ? 14.652 4.273 9.075 1.00 85.19 79 ASP A C 1
ATOM 573 O O . ASP A 1 79 ? 14.033 3.203 9.067 1.00 85.19 79 ASP A O 1
ATOM 577 N N . SER A 1 80 ? 14.701 5.050 10.169 1.00 84.62 80 SER A N 1
ATOM 578 C CA . SER A 1 80 ? 14.076 4.660 11.441 1.00 84.62 80 SER A CA 1
ATOM 579 C C . SER A 1 80 ? 12.592 4.349 11.291 1.00 84.62 80 SER A C 1
ATOM 581 O O . SER A 1 80 ? 12.103 3.419 11.932 1.00 84.62 80 SER A O 1
ATOM 583 N N . MET A 1 81 ? 11.886 5.056 10.404 1.00 84.12 81 MET A N 1
ATOM 584 C CA . MET A 1 81 ? 10.466 4.828 10.153 1.00 84.12 81 MET A CA 1
ATOM 585 C C . MET A 1 81 ? 10.195 3.408 9.641 1.00 84.12 81 MET A C 1
ATOM 587 O O . MET A 1 81 ? 9.253 2.770 10.106 1.00 84.12 81 MET A O 1
ATOM 591 N N . LEU A 1 82 ? 11.024 2.888 8.729 1.00 84.19 82 LEU A N 1
ATOM 592 C CA . LEU A 1 82 ? 10.851 1.549 8.153 1.00 84.19 82 LEU A CA 1
ATOM 593 C C . LEU A 1 82 ? 11.012 0.466 9.223 1.00 84.19 82 LEU A C 1
ATOM 595 O O . LEU A 1 82 ? 10.186 -0.443 9.335 1.00 84.19 82 LEU A O 1
ATOM 599 N N . PHE A 1 83 ? 12.066 0.584 10.033 1.00 88.00 83 PHE A N 1
ATOM 600 C CA . PHE A 1 83 ? 12.384 -0.398 11.066 1.00 88.00 83 PHE A CA 1
ATOM 601 C C . PHE A 1 83 ? 11.428 -0.316 12.257 1.00 88.00 83 PHE A C 1
ATOM 603 O O . PHE A 1 83 ? 10.963 -1.351 12.737 1.00 88.00 83 PHE A O 1
ATOM 610 N N . ALA A 1 84 ? 11.090 0.894 12.711 1.00 90.19 84 ALA A N 1
ATOM 611 C CA . ALA A 1 84 ? 10.152 1.100 13.809 1.00 90.19 84 ALA A CA 1
ATOM 612 C C . ALA A 1 84 ? 8.739 0.645 13.430 1.00 90.19 84 ALA A C 1
ATOM 614 O O . ALA A 1 84 ? 8.082 -0.011 14.240 1.00 90.19 84 ALA A O 1
ATOM 615 N N . PHE A 1 85 ? 8.296 0.924 12.196 1.00 88.75 85 PHE A N 1
ATOM 616 C CA . PHE A 1 85 ? 7.021 0.427 11.683 1.00 88.75 85 PHE A CA 1
ATOM 617 C C . PHE A 1 85 ? 6.976 -1.101 11.731 1.00 88.75 85 PHE A C 1
ATOM 619 O O . PHE A 1 85 ? 6.062 -1.659 12.336 1.00 88.75 85 PHE A O 1
ATOM 626 N N . LEU A 1 86 ? 7.980 -1.777 11.158 1.00 88.75 86 LEU A N 1
ATOM 627 C CA . LEU A 1 86 ? 8.016 -3.238 11.116 1.00 88.75 86 LEU A CA 1
ATOM 628 C C . LEU A 1 86 ? 8.062 -3.851 12.525 1.00 88.75 86 LEU A C 1
ATOM 630 O O . LEU A 1 86 ? 7.294 -4.762 12.825 1.00 88.75 86 LEU A O 1
ATOM 634 N N . ALA A 1 87 ? 8.916 -3.334 13.410 1.00 89.50 87 ALA A N 1
ATOM 635 C CA . ALA A 1 87 ? 9.028 -3.843 14.775 1.00 89.50 87 ALA A CA 1
ATOM 636 C C . ALA A 1 87 ? 7.719 -3.677 15.565 1.00 89.50 87 ALA A C 1
ATOM 638 O O . ALA A 1 87 ? 7.280 -4.614 16.233 1.00 89.50 87 ALA A O 1
ATOM 639 N N . THR A 1 88 ? 7.077 -2.511 15.453 1.00 89.62 88 THR A N 1
ATOM 640 C CA . THR A 1 88 ? 5.805 -2.222 16.132 1.00 89.62 88 THR A CA 1
ATOM 641 C C . THR A 1 88 ? 4.695 -3.119 15.601 1.00 89.62 88 THR A C 1
ATOM 643 O O . THR A 1 88 ? 4.028 -3.812 16.367 1.00 89.62 88 THR A O 1
ATOM 646 N N . ILE A 1 89 ? 4.534 -3.180 14.278 1.00 89.44 89 ILE A N 1
ATOM 647 C CA . ILE A 1 89 ? 3.409 -3.888 13.674 1.00 89.44 89 ILE A CA 1
ATOM 648 C C . ILE A 1 89 ? 3.517 -5.405 13.855 1.00 89.44 89 ILE A C 1
ATOM 650 O O . ILE A 1 89 ? 2.505 -6.061 14.098 1.00 89.44 89 ILE A O 1
ATOM 654 N N . CYS A 1 90 ? 4.729 -5.971 13.818 1.00 88.75 90 CYS A N 1
ATOM 655 C CA . CYS A 1 90 ? 4.926 -7.390 14.106 1.00 88.75 90 CYS A CA 1
ATOM 656 C C . CYS A 1 90 ? 4.708 -7.727 15.584 1.00 88.75 90 CYS A C 1
ATOM 658 O O . CYS A 1 90 ? 4.388 -8.873 15.892 1.00 88.75 90 CYS A O 1
ATOM 660 N N . ASN A 1 91 ? 4.867 -6.756 16.490 1.00 88.19 91 ASN A N 1
ATOM 661 C CA . ASN A 1 91 ? 4.577 -6.920 17.911 1.00 88.19 91 ASN A CA 1
ATOM 662 C C . ASN A 1 91 ? 3.070 -6.810 18.222 1.00 88.19 91 ASN A C 1
ATOM 664 O O . ASN A 1 91 ? 2.567 -7.536 19.083 1.00 88.19 91 ASN A O 1
ATOM 668 N N . ASP A 1 92 ? 2.335 -5.985 17.477 1.00 87.19 92 ASP A N 1
ATOM 669 C CA . ASP A 1 92 ? 0.886 -5.819 17.640 1.00 87.19 92 ASP A CA 1
ATOM 670 C C . ASP A 1 92 ? 0.079 -6.926 16.942 1.00 87.19 92 ASP A C 1
ATOM 672 O O . ASP A 1 92 ? -0.885 -7.443 17.498 1.00 87.19 92 ASP A O 1
ATOM 676 N N . PHE A 1 93 ? 0.473 -7.371 15.746 1.00 79.62 93 PHE A N 1
ATOM 677 C CA . PHE A 1 93 ? -0.333 -8.318 14.969 1.00 79.62 93 PHE A CA 1
ATOM 678 C C . PHE A 1 93 ? 0.192 -9.759 15.049 1.00 79.62 93 PHE A C 1
ATOM 680 O O . PHE A 1 93 ? 1.323 -10.021 14.628 1.00 79.62 93 PHE A O 1
ATOM 687 N N . PRO A 1 94 ? -0.628 -10.728 15.512 1.00 69.31 94 PRO A N 1
ATOM 688 C CA . PRO A 1 94 ? -0.216 -12.113 15.638 1.00 69.31 94 PRO A CA 1
ATOM 689 C C . PRO A 1 94 ? 0.108 -12.695 14.270 1.00 69.31 94 PRO A C 1
ATOM 691 O O . PRO A 1 94 ? -0.748 -12.854 13.397 1.00 69.31 94 PRO A O 1
ATOM 694 N N . THR A 1 95 ? 1.373 -13.054 14.108 1.00 65.06 95 THR A N 1
ATOM 695 C CA . THR A 1 95 ? 1.902 -13.739 12.921 1.00 65.06 95 THR A CA 1
ATOM 696 C C . THR A 1 95 ? 2.301 -15.174 13.235 1.00 65.06 95 THR A C 1
ATOM 698 O O . THR A 1 95 ? 2.891 -15.857 12.397 1.00 65.06 95 THR A O 1
ATOM 701 N N . GLU A 1 96 ? 1.898 -15.648 14.424 1.00 55.94 96 GLU A N 1
ATOM 702 C CA . GLU A 1 96 ? 2.443 -16.796 15.156 1.00 55.94 96 GLU A CA 1
ATOM 703 C C . GLU A 1 96 ? 2.426 -18.142 14.424 1.00 55.94 96 GLU A C 1
ATOM 705 O O . GLU A 1 96 ? 3.025 -19.076 14.946 1.00 55.94 96 GLU A O 1
ATOM 710 N N . ARG A 1 97 ? 1.816 -18.245 13.233 1.00 60.72 97 ARG A N 1
ATOM 711 C CA . ARG A 1 97 ? 2.273 -19.079 12.098 1.00 60.72 97 ARG A CA 1
ATOM 712 C C . ARG A 1 97 ? 1.258 -19.010 10.958 1.00 60.72 97 ARG A C 1
ATOM 714 O O . ARG A 1 97 ? 0.302 -19.783 10.910 1.00 60.72 97 ARG A O 1
ATOM 721 N N . LYS A 1 98 ? 1.508 -18.144 9.978 1.00 69.19 98 LYS A N 1
ATOM 722 C CA . LYS A 1 98 ? 0.963 -18.319 8.625 1.00 69.19 98 LYS A CA 1
ATOM 723 C C . LYS A 1 98 ? 2.122 -18.721 7.732 1.00 69.19 98 LYS A C 1
ATOM 725 O O . LYS A 1 98 ? 3.043 -17.945 7.513 1.00 69.19 98 LYS A O 1
ATOM 730 N N . SER A 1 99 ? 2.132 -19.985 7.318 1.00 79.44 99 SER A N 1
ATOM 731 C CA . SER A 1 99 ? 3.150 -20.500 6.407 1.00 79.44 99 SER A CA 1
ATOM 732 C C . SER A 1 99 ? 3.120 -19.723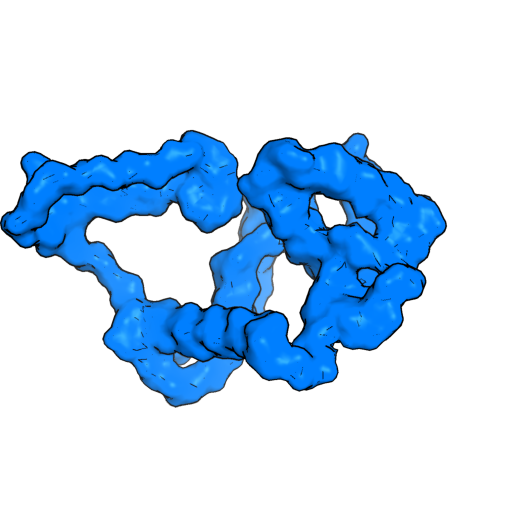 5.091 1.00 79.44 99 SER A C 1
ATOM 734 O O . SER A 1 99 ? 2.103 -19.121 4.736 1.00 79.44 99 SER A O 1
ATOM 736 N N . PHE A 1 100 ? 4.208 -19.797 4.326 1.00 84.81 100 PHE A N 1
ATOM 737 C CA . PHE A 1 100 ? 4.241 -19.264 2.965 1.00 84.81 100 PHE A CA 1
ATOM 738 C C . PHE A 1 100 ? 3.039 -19.738 2.127 1.00 84.81 100 PHE A C 1
ATOM 740 O O . PHE A 1 100 ? 2.432 -18.941 1.420 1.00 84.81 100 PHE A O 1
ATOM 747 N N . ALA A 1 101 ? 2.622 -21.000 2.282 1.00 88.69 101 ALA A N 1
ATOM 748 C CA . ALA A 1 101 ? 1.454 -21.546 1.593 1.00 88.69 101 ALA A CA 1
ATOM 749 C C . ALA A 1 101 ? 0.145 -20.810 1.944 1.00 88.69 101 ALA A C 1
ATOM 751 O O . ALA A 1 101 ? -0.659 -20.528 1.059 1.00 88.69 101 ALA A O 1
ATOM 752 N N . HIS A 1 102 ? -0.065 -20.442 3.214 1.00 87.00 102 HIS A N 1
ATOM 753 C CA . HIS A 1 102 ? -1.245 -19.669 3.617 1.00 87.00 102 HIS A CA 1
ATOM 754 C C . HIS A 1 102 ? -1.209 -18.248 3.041 1.00 87.00 102 HIS A C 1
ATOM 756 O O . HIS A 1 102 ? -2.235 -17.731 2.598 1.00 87.00 102 HIS A O 1
ATOM 762 N N . LEU A 1 103 ? -0.036 -17.609 3.039 1.00 87.81 103 LEU A N 1
ATOM 763 C CA . LEU A 1 103 ? 0.133 -16.288 2.436 1.00 87.81 103 LEU A CA 1
ATOM 764 C C . LEU A 1 103 ? -0.137 -16.330 0.923 1.00 87.81 103 LEU A C 1
ATOM 766 O O . LEU A 1 103 ? -0.853 -15.476 0.405 1.00 87.81 103 LEU A O 1
ATOM 770 N N . GLN A 1 104 ? 0.371 -17.355 0.236 1.00 88.81 104 GLN A N 1
ATOM 771 C CA . GLN A 1 104 ? 0.156 -17.560 -1.193 1.00 88.81 104 GLN A CA 1
ATOM 772 C C . GLN A 1 104 ? -1.329 -17.775 -1.524 1.00 88.81 104 GLN A C 1
ATOM 774 O O . GLN A 1 104 ? -1.832 -17.155 -2.459 1.00 88.81 104 GLN A O 1
ATOM 779 N N . ALA A 1 105 ? -2.052 -18.581 -0.739 1.00 90.44 105 ALA A N 1
ATOM 780 C CA . ALA A 1 105 ? -3.495 -18.767 -0.914 1.00 90.44 105 ALA A CA 1
ATOM 781 C C . ALA A 1 105 ? -4.257 -17.433 -0.808 1.00 90.44 105 ALA A C 1
ATOM 783 O O . ALA A 1 105 ? -5.041 -17.091 -1.692 1.00 90.44 105 ALA A O 1
ATOM 784 N N . LYS A 1 106 ? -3.938 -16.618 0.207 1.00 89.06 106 LYS A N 1
ATOM 785 C CA . LYS A 1 106 ? -4.511 -15.273 0.355 1.00 89.06 106 LYS A CA 1
ATOM 786 C C . LYS A 1 106 ? -4.186 -14.350 -0.814 1.00 89.06 106 LYS A C 1
ATOM 788 O O . LYS A 1 106 ? -5.031 -13.554 -1.208 1.00 89.06 106 LYS A O 1
ATOM 793 N N . GLN A 1 107 ? -2.971 -14.421 -1.355 1.00 89.38 107 GLN A N 1
ATOM 794 C CA . GLN A 1 107 ? -2.588 -13.617 -2.514 1.00 89.38 107 GLN A CA 1
ATOM 795 C C . GLN A 1 107 ? -3.415 -13.989 -3.752 1.00 89.38 107 GLN A C 1
ATOM 797 O O . GLN A 1 107 ? -3.840 -13.100 -4.489 1.00 89.38 107 GLN A O 1
ATOM 802 N N . ILE A 1 108 ? -3.667 -15.286 -3.965 1.00 92.38 108 ILE A N 1
ATOM 803 C CA . ILE A 1 108 ? -4.509 -15.784 -5.061 1.00 92.38 108 ILE A CA 1
ATOM 804 C C . ILE A 1 108 ? -5.941 -15.265 -4.904 1.00 92.38 108 ILE A C 1
ATOM 806 O O . ILE A 1 108 ? -6.479 -14.681 -5.842 1.00 92.38 108 ILE A O 1
ATOM 810 N N . GLU A 1 109 ? -6.533 -15.402 -3.716 1.00 92.62 109 GLU A N 1
ATOM 811 C CA . GLU A 1 109 ? -7.871 -14.873 -3.421 1.00 92.62 109 GLU A CA 1
ATOM 812 C C . GLU A 1 109 ? -7.935 -13.355 -3.636 1.00 92.62 109 GLU A C 1
ATOM 814 O O . GLU A 1 109 ? -8.815 -12.850 -4.333 1.00 92.62 109 GLU A O 1
ATOM 819 N N . ALA A 1 110 ? -6.963 -12.612 -3.105 1.00 91.75 110 ALA A N 1
ATOM 820 C CA . ALA A 1 110 ? -6.912 -11.162 -3.243 1.00 91.75 110 ALA A CA 1
ATOM 821 C C . ALA A 1 110 ? -6.761 -10.710 -4.704 1.00 91.75 110 ALA A C 1
ATOM 823 O O . ALA A 1 110 ? -7.277 -9.656 -5.069 1.00 91.75 110 ALA A O 1
ATOM 824 N N . ALA A 1 111 ? -6.097 -11.495 -5.558 1.00 92.38 111 ALA A N 1
ATOM 825 C CA . ALA A 1 111 ? -6.000 -11.203 -6.985 1.00 92.38 111 ALA A CA 1
ATOM 826 C C . ALA A 1 111 ? -7.335 -11.354 -7.730 1.00 92.38 111 ALA A C 1
ATOM 828 O O . ALA A 1 111 ? -7.520 -10.697 -8.752 1.00 92.38 111 ALA A O 1
ATOM 829 N N . VAL A 1 112 ? -8.272 -12.153 -7.212 1.00 93.94 112 VAL A N 1
ATOM 830 C CA . VAL A 1 112 ? -9.639 -12.240 -7.748 1.00 93.94 112 VAL A CA 1
ATOM 831 C C . VAL A 1 112 ? -10.438 -10.986 -7.390 1.00 93.94 112 VAL A C 1
ATOM 833 O O . VAL A 1 112 ? -11.071 -10.393 -8.259 1.00 93.94 112 VAL A O 1
ATOM 836 N N . PHE A 1 113 ? -10.380 -10.546 -6.129 1.00 91.69 113 PHE A N 1
ATOM 837 C CA . PHE A 1 113 ? -11.139 -9.379 -5.659 1.00 91.69 113 PHE A CA 1
ATOM 838 C C . PHE A 1 113 ? -10.54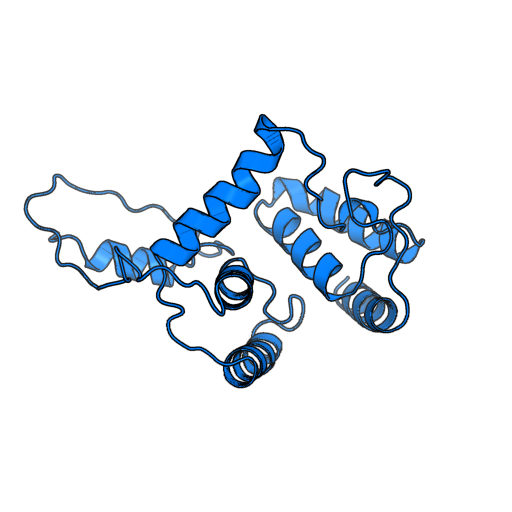1 -8.035 -6.098 1.00 91.69 113 PHE A C 1
ATOM 840 O O . PHE A 1 113 ? -11.274 -7.072 -6.310 1.00 91.69 113 PHE A O 1
ATOM 847 N N . ALA A 1 114 ? -9.216 -7.957 -6.232 1.00 92.38 114 ALA A N 1
ATOM 848 C CA . ALA A 1 114 ? -8.486 -6.742 -6.575 1.00 92.38 114 ALA A CA 1
ATOM 849 C C . ALA A 1 114 ? -7.492 -7.011 -7.723 1.00 92.38 114 ALA A C 1
ATOM 851 O O . ALA A 1 114 ? -6.278 -7.037 -7.506 1.00 92.38 114 ALA A O 1
ATOM 852 N N . PRO A 1 115 ? -7.972 -7.201 -8.966 1.00 90.62 115 PRO A N 1
ATOM 853 C CA . PRO A 1 115 ? -7.142 -7.673 -10.078 1.00 90.62 115 PRO A CA 1
ATOM 854 C C . PRO A 1 115 ? -5.998 -6.722 -10.459 1.00 90.62 115 PRO A C 1
ATOM 856 O O . PRO A 1 115 ? -4.941 -7.179 -10.894 1.00 90.62 115 PRO A O 1
ATOM 859 N N . LEU A 1 116 ? -6.170 -5.409 -10.259 1.00 91.81 116 LEU A N 1
ATOM 860 C CA . LEU A 1 116 ? -5.151 -4.407 -10.597 1.00 91.81 116 LEU A CA 1
ATOM 861 C C . LEU A 1 116 ? -4.009 -4.347 -9.573 1.00 91.81 116 LEU A C 1
ATOM 863 O O . LEU A 1 116 ? -2.849 -4.196 -9.953 1.00 91.81 116 LEU A O 1
ATOM 867 N N . THR A 1 117 ? -4.305 -4.491 -8.280 1.00 92.00 117 THR A N 1
ATOM 868 C CA . THR A 1 117 ? -3.282 -4.475 -7.217 1.00 92.00 117 THR A CA 1
ATOM 869 C C . THR A 1 117 ? -2.789 -5.877 -6.869 1.00 92.00 117 THR A C 1
ATOM 871 O O . THR A 1 117 ? -1.740 -6.034 -6.241 1.00 92.00 117 THR A O 1
ATOM 874 N N . ARG A 1 118 ? -3.516 -6.921 -7.284 1.00 91.94 118 ARG A N 1
ATOM 875 C CA . ARG A 1 118 ? -3.255 -8.334 -6.977 1.00 91.94 118 ARG A CA 1
ATOM 876 C C . ARG A 1 118 ? -2.974 -8.564 -5.487 1.00 91.94 118 ARG A C 1
ATOM 878 O O . ARG A 1 118 ? -2.017 -9.248 -5.126 1.00 91.94 118 ARG A O 1
ATOM 885 N N . GLY A 1 119 ? -3.748 -7.894 -4.634 1.00 89.19 119 GLY A N 1
ATOM 886 C CA . GLY A 1 119 ? -3.614 -7.953 -3.177 1.00 89.19 119 GLY A CA 1
ATOM 887 C C . GLY A 1 119 ? -2.489 -7.116 -2.557 1.00 89.19 119 GLY A C 1
ATOM 888 O O . GLY A 1 119 ? -2.332 -7.159 -1.335 1.00 89.19 119 GLY A O 1
ATOM 889 N N . ALA A 1 120 ? -1.731 -6.339 -3.345 1.00 91.19 120 ALA A N 1
ATOM 890 C CA . ALA A 1 120 ? -0.746 -5.401 -2.804 1.00 91.19 120 ALA A CA 1
ATOM 891 C C . ALA A 1 120 ? -1.442 -4.404 -1.867 1.00 91.19 120 ALA A C 1
ATOM 893 O O . ALA A 1 120 ? -2.321 -3.645 -2.275 1.00 91.19 120 ALA A O 1
ATOM 894 N N . SER A 1 121 ? -1.088 -4.486 -0.589 1.00 88.75 121 SER A N 1
ATOM 895 C CA . SER A 1 121 ? -1.694 -3.730 0.502 1.00 88.75 121 SER A CA 1
ATOM 896 C C . SER A 1 121 ? -0.755 -3.725 1.703 1.00 88.75 121 SER A C 1
ATOM 898 O O . SER A 1 121 ? 0.055 -4.643 1.873 1.00 88.75 121 SER A O 1
ATOM 900 N N . ALA A 1 122 ? -0.921 -2.744 2.592 1.00 86.62 122 ALA A N 1
ATOM 901 C CA . ALA A 1 122 ? -0.186 -2.705 3.855 1.00 86.62 122 ALA A CA 1
ATOM 902 C C . ALA A 1 122 ? -0.429 -3.982 4.681 1.00 86.62 122 ALA A C 1
ATOM 904 O O . ALA A 1 122 ? 0.511 -4.565 5.211 1.00 86.62 122 ALA A O 1
ATOM 905 N N . ALA A 1 123 ? -1.667 -4.490 4.708 1.00 85.50 123 ALA A N 1
ATOM 906 C CA . ALA A 1 123 ? -2.004 -5.724 5.416 1.00 85.50 123 ALA A CA 1
ATOM 907 C C . ALA A 1 123 ? -1.301 -6.967 4.839 1.00 85.50 123 ALA A C 1
ATOM 909 O O . ALA A 1 123 ? -0.945 -7.873 5.595 1.00 85.50 123 ALA A O 1
ATOM 910 N N . TYR A 1 124 ? -1.106 -7.045 3.518 1.00 87.94 124 TYR A N 1
ATOM 911 C CA . TYR A 1 124 ? -0.330 -8.129 2.906 1.00 87.94 124 TYR A CA 1
ATOM 912 C C . TYR A 1 124 ? 1.158 -8.014 3.257 1.00 87.94 124 TYR A C 1
ATOM 914 O O . TYR A 1 124 ? 1.756 -9.008 3.659 1.00 87.94 124 TYR A O 1
ATOM 922 N N . MET A 1 125 ? 1.724 -6.802 3.190 1.00 88.31 125 MET A N 1
ATOM 923 C CA . MET A 1 125 ? 3.117 -6.532 3.567 1.00 88.31 125 MET A CA 1
ATOM 924 C C . MET A 1 125 ? 3.406 -6.887 5.031 1.00 88.31 125 MET A C 1
ATOM 926 O O . MET A 1 125 ? 4.399 -7.544 5.313 1.00 88.31 125 MET A O 1
ATOM 930 N N . VAL A 1 126 ? 2.511 -6.549 5.962 1.00 87.75 126 VAL A N 1
ATOM 931 C CA . VAL A 1 126 ? 2.651 -6.931 7.378 1.00 87.75 126 VAL A CA 1
ATOM 932 C C . VAL A 1 126 ? 2.596 -8.449 7.548 1.00 87.75 126 VAL A C 1
ATOM 934 O O . VAL A 1 126 ? 3.440 -9.037 8.221 1.00 87.75 126 VAL A O 1
ATOM 937 N N . GLN A 1 127 ? 1.629 -9.111 6.904 1.00 86.81 127 GLN A N 1
ATOM 938 C CA . GLN A 1 127 ? 1.499 -10.568 6.979 1.00 86.81 127 GLN A CA 1
ATOM 939 C C . GLN A 1 127 ? 2.708 -11.304 6.399 1.00 86.81 127 GLN A C 1
ATOM 941 O O . GLN A 1 127 ? 2.991 -12.398 6.875 1.00 86.81 127 GLN A O 1
ATOM 946 N N . SER A 1 128 ? 3.394 -10.749 5.394 1.00 88.56 128 SER A N 1
ATOM 947 C CA . SER A 1 128 ? 4.599 -11.347 4.817 1.00 88.56 128 SER A CA 1
ATOM 948 C C . SER A 1 128 ? 5.856 -11.027 5.627 1.00 88.56 128 SER A C 1
ATOM 950 O O . SER A 1 128 ? 6.611 -11.939 5.961 1.00 88.56 128 SER A O 1
ATOM 952 N N . ALA A 1 129 ? 6.068 -9.759 5.984 1.00 88.62 129 ALA A N 1
ATOM 953 C CA . ALA A 1 129 ? 7.294 -9.283 6.620 1.00 88.62 129 ALA A CA 1
ATOM 954 C C . ALA A 1 129 ? 7.452 -9.772 8.066 1.00 88.62 129 ALA A C 1
ATOM 956 O O . ALA A 1 129 ? 8.571 -9.927 8.548 1.00 88.62 129 ALA A O 1
ATOM 957 N N . CYS A 1 130 ? 6.341 -10.059 8.745 1.00 88.50 130 CYS A N 1
ATOM 958 C CA . CYS A 1 130 ? 6.358 -10.559 10.114 1.00 88.50 130 CYS A CA 1
ATOM 959 C C . CYS A 1 130 ? 6.428 -12.096 10.214 1.00 88.50 130 CYS A C 1
ATOM 961 O O . CYS A 1 130 ? 6.454 -12.631 11.323 1.00 88.50 130 CYS A O 1
ATOM 963 N N . ILE A 1 131 ? 6.475 -12.841 9.097 1.00 86.25 131 ILE A N 1
ATOM 964 C CA . ILE A 1 131 ? 6.657 -14.303 9.147 1.00 86.25 131 ILE A CA 1
ATOM 965 C 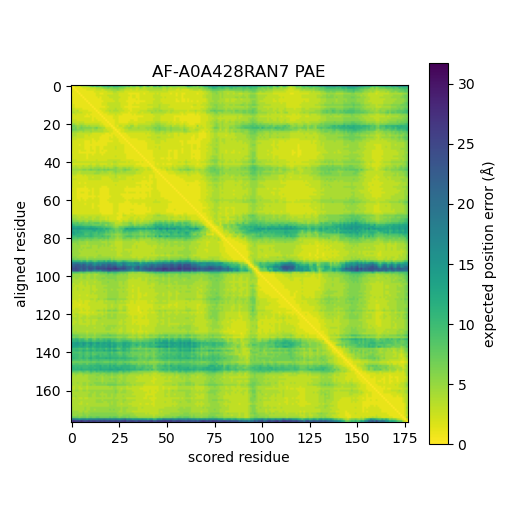C . ILE A 1 131 ? 7.987 -14.623 9.836 1.00 86.25 131 ILE A C 1
ATOM 967 O O . ILE A 1 131 ? 9.056 -14.224 9.383 1.00 86.25 131 ILE A O 1
ATOM 971 N N . GLY A 1 132 ? 7.919 -15.393 10.923 1.00 82.44 132 GLY A N 1
ATOM 972 C CA . GLY A 1 132 ? 9.100 -15.769 11.701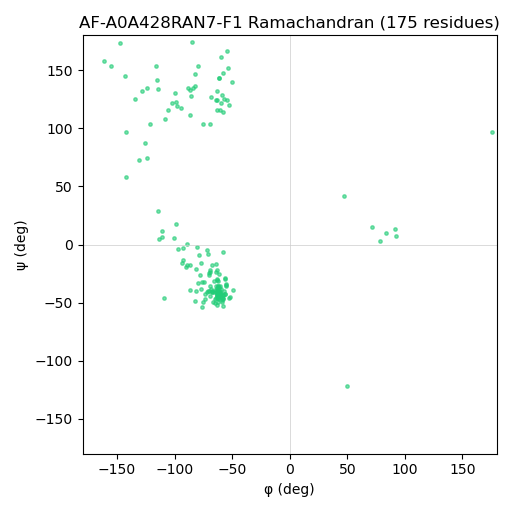 1.00 82.44 132 GLY A CA 1
ATOM 973 C C . GLY A 1 132 ? 9.537 -14.726 12.732 1.00 82.44 132 GLY A C 1
ATOM 974 O O . GLY A 1 132 ? 10.605 -14.896 13.327 1.00 82.44 132 GLY A O 1
ATOM 975 N N . TRP A 1 133 ? 8.727 -13.688 12.980 1.00 86.38 133 TRP A N 1
ATOM 976 C CA . TRP A 1 133 ? 8.929 -12.783 14.108 1.00 86.38 133 TRP A CA 1
ATOM 977 C C . TRP A 1 133 ? 9.007 -13.584 15.414 1.00 86.38 133 TRP A C 1
ATOM 979 O O . TRP A 1 133 ? 8.141 -14.404 15.717 1.00 86.38 133 TRP A O 1
ATOM 989 N N . ARG A 1 134 ? 10.107 -13.409 16.153 1.00 80.56 134 ARG A N 1
ATOM 990 C CA . ARG A 1 134 ? 10.457 -14.280 17.290 1.00 80.56 134 ARG A CA 1
ATOM 991 C C . ARG A 1 134 ? 9.895 -13.803 18.620 1.00 80.56 134 ARG A C 1
ATOM 993 O O . ARG A 1 134 ? 9.839 -14.586 19.566 1.00 80.56 134 ARG A O 1
ATOM 1000 N N . HIS A 1 135 ? 9.527 -12.529 18.709 1.00 82.25 135 HIS A N 1
ATOM 1001 C CA . HIS A 1 135 ? 8.938 -11.986 19.920 1.00 82.25 135 HIS A CA 1
ATOM 1002 C C . HIS A 1 135 ? 7.455 -12.317 19.956 1.00 82.25 135 HIS A C 1
ATOM 1004 O O . HIS A 1 135 ? 6.753 -12.203 18.953 1.00 82.25 135 HIS A O 1
ATOM 1010 N N . ARG A 1 136 ? 6.994 -12.734 21.134 1.00 77.06 136 ARG A N 1
ATOM 1011 C CA . ARG A 1 136 ? 5.576 -12.953 21.379 1.00 77.06 136 ARG A CA 1
ATOM 1012 C C . ARG A 1 136 ? 4.842 -11.626 21.240 1.00 77.06 136 ARG A C 1
ATOM 1014 O O . ARG A 1 136 ? 5.259 -10.639 21.841 1.00 77.06 136 ARG A O 1
ATOM 1021 N N . ASN A 1 137 ? 3.742 -11.637 20.501 1.00 79.94 137 ASN A N 1
ATOM 1022 C CA . ASN A 1 137 ? 2.864 -10.485 20.390 1.00 79.94 137 ASN A CA 1
ATOM 1023 C C . ASN A 1 137 ? 2.370 -10.050 21.772 1.00 79.94 137 ASN A C 1
ATOM 1025 O O . ASN A 1 137 ? 1.809 -10.860 22.514 1.00 79.94 137 ASN A O 1
ATOM 1029 N N . SER A 1 138 ? 2.571 -8.781 22.122 1.00 80.94 138 SER A N 1
ATOM 1030 C CA . SER A 1 138 ? 2.124 -8.242 23.411 1.00 80.94 138 SER A CA 1
ATOM 1031 C C . SER A 1 138 ? 0.734 -7.608 23.352 1.00 80.94 138 SER A C 1
ATOM 1033 O O . SER A 1 138 ? 0.156 -7.345 24.402 1.00 80.94 138 SER A O 1
ATOM 1035 N N . ASN A 1 139 ? 0.204 -7.355 22.151 1.00 81.94 139 ASN A N 1
ATOM 1036 C CA . ASN A 1 139 ? -1.058 -6.640 21.944 1.00 81.94 139 ASN A CA 1
ATOM 1037 C C . ASN A 1 139 ? -1.894 -7.223 20.781 1.00 81.94 139 ASN A C 1
ATOM 1039 O O . ASN A 1 139 ? -2.177 -6.517 19.815 1.00 81.94 139 ASN A O 1
ATOM 1043 N N . PRO A 1 140 ? -2.270 -8.517 20.820 1.00 78.25 140 PRO A N 1
ATOM 1044 C CA . PRO A 1 140 ? -3.029 -9.122 19.730 1.00 78.25 140 PRO A CA 1
ATOM 1045 C C . PRO A 1 140 ? -4.397 -8.431 19.531 1.00 78.25 140 PRO A C 1
ATOM 1047 O O . PRO A 1 140 ? -5.048 -8.087 20.522 1.00 78.25 140 PRO A O 1
ATOM 1050 N N . PRO A 1 141 ? -4.889 -8.280 18.281 1.00 81.06 141 PRO A N 1
ATOM 1051 C CA . PRO A 1 141 ? -6.190 -7.683 18.012 1.00 81.06 141 PRO A CA 1
ATOM 1052 C C . PRO A 1 141 ? -7.316 -8.449 18.704 1.00 81.06 141 PRO A C 1
ATOM 1054 O O . PRO A 1 141 ? -7.462 -9.660 18.529 1.00 81.06 141 PRO A O 1
ATOM 1057 N N . GLN A 1 142 ? -8.149 -7.722 19.440 1.00 85.50 142 GLN A N 1
ATOM 1058 C CA . GLN A 1 142 ? -9.338 -8.248 20.097 1.00 85.50 142 GLN A CA 1
ATOM 1059 C C . GLN A 1 142 ? -10.462 -7.216 20.045 1.00 85.50 142 GLN A C 1
ATOM 1061 O O 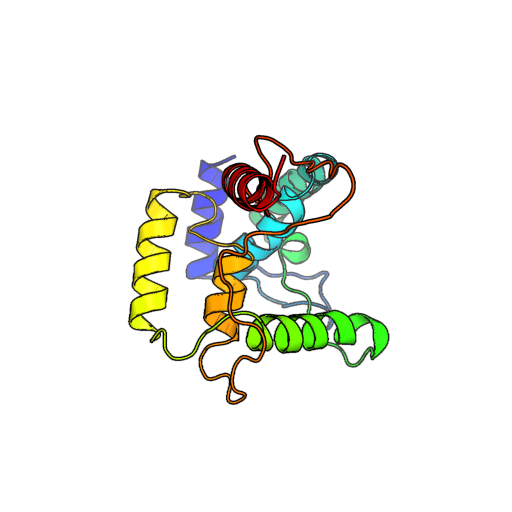. GLN A 1 142 ? -10.220 -6.012 20.146 1.00 85.50 142 GLN A O 1
ATOM 1066 N N . MET A 1 143 ? -11.698 -7.691 19.903 1.00 86.06 143 MET A N 1
ATOM 1067 C CA . MET A 1 143 ? -12.865 -6.835 20.103 1.00 86.06 143 MET A CA 1
ATOM 1068 C C . MET A 1 143 ? -12.955 -6.477 21.584 1.00 86.06 143 MET A C 1
ATOM 1070 O O . MET A 1 143 ? -12.959 -7.369 22.433 1.00 86.06 143 MET A O 1
ATOM 1074 N N . THR A 1 144 ? -13.035 -5.185 21.890 1.00 89.88 144 THR A N 1
ATOM 1075 C CA . THR A 1 144 ? -13.106 -4.684 23.265 1.00 89.88 144 THR A CA 1
ATOM 1076 C C . THR A 1 144 ? -14.355 -3.831 23.431 1.00 89.88 144 THR A C 1
ATOM 1078 O O . THR A 1 144 ? -14.627 -2.986 22.591 1.00 89.88 144 THR A O 1
ATOM 1081 N N . GLN A 1 145 ? -15.113 -4.023 24.512 1.00 92.88 145 GLN A N 1
ATOM 1082 C CA . GLN A 1 145 ? -16.200 -3.106 24.861 1.00 92.88 145 GLN A CA 1
ATOM 1083 C C . GLN A 1 145 ? -15.636 -1.958 25.703 1.00 92.88 145 GLN A C 1
ATOM 1085 O O . GLN A 1 145 ? -15.201 -2.163 26.839 1.00 92.88 145 GLN A O 1
ATOM 1090 N N . ILE A 1 146 ? -15.620 -0.760 25.132 1.00 93.62 146 ILE A N 1
ATOM 1091 C CA . ILE A 1 146 ? -15.054 0.450 25.719 1.00 93.62 146 ILE A CA 1
ATOM 1092 C C . ILE A 1 146 ? -16.169 1.214 26.432 1.00 93.62 146 ILE A C 1
ATOM 1094 O O . ILE A 1 146 ? -17.129 1.668 25.810 1.00 93.62 146 ILE A O 1
ATOM 1098 N N . LYS A 1 147 ? -16.020 1.368 27.752 1.00 93.62 147 LYS A N 1
ATOM 1099 C CA . LYS A 1 147 ? -17.024 1.977 28.635 1.00 93.62 147 LYS A CA 1
ATOM 1100 C C . LYS A 1 147 ? -16.513 3.265 29.263 1.00 93.62 147 LYS A C 1
ATOM 1102 O O . LYS A 1 147 ? -15.316 3.417 29.492 1.00 93.62 147 LYS A O 1
ATOM 1107 N N . GLY A 1 148 ? -17.435 4.161 29.612 1.00 92.19 148 GLY A N 1
ATOM 1108 C CA . GLY A 1 148 ? -17.129 5.361 30.400 1.00 92.19 148 GLY A CA 1
ATOM 1109 C C . GLY A 1 148 ? -16.340 6.440 29.651 1.00 92.19 148 GLY A C 1
ATOM 1110 O O . GLY A 1 148 ? -15.799 7.344 30.284 1.00 92.19 148 GLY A O 1
ATOM 1111 N N . THR A 1 149 ? -16.264 6.367 28.322 1.00 90.69 149 THR A N 1
ATOM 1112 C CA . THR A 1 149 ? -15.649 7.414 27.501 1.00 90.69 149 THR A CA 1
ATOM 1113 C C . THR A 1 149 ? -16.635 8.556 27.242 1.00 90.69 149 THR A C 1
ATOM 1115 O O . THR A 1 149 ? -17.828 8.302 27.069 1.00 90.69 149 THR A O 1
ATOM 1118 N N . PRO A 1 150 ? -16.170 9.815 27.135 1.00 91.38 150 PRO A N 1
ATOM 1119 C CA . PRO A 1 150 ? -16.947 10.878 26.499 1.00 91.38 150 PRO A CA 1
ATOM 1120 C C . PRO A 1 150 ? -17.370 10.485 25.076 1.00 91.38 150 PRO A C 1
ATOM 1122 O O . PRO A 1 150 ? -16.817 9.547 24.503 1.00 91.38 150 PRO A O 1
ATOM 1125 N N . LYS A 1 151 ? -18.313 11.224 24.475 1.00 90.88 151 LYS A N 1
ATOM 1126 C CA . LYS A 1 151 ? -18.740 10.978 23.087 1.00 90.88 151 LYS A CA 1
ATOM 1127 C C . LYS A 1 151 ? -17.531 10.942 22.147 1.00 90.88 151 LYS A C 1
ATOM 1129 O O . LYS A 1 151 ? -16.814 11.935 22.026 1.00 90.88 151 LYS A O 1
ATOM 1134 N N . VAL A 1 152 ? -17.343 9.811 21.473 1.00 93.44 152 VAL A N 1
ATOM 1135 C CA . VAL A 1 152 ? -16.262 9.596 20.507 1.00 93.44 152 VAL A CA 1
ATOM 1136 C C . VAL A 1 152 ? -16.806 9.782 19.094 1.00 93.44 152 VAL A C 1
ATOM 1138 O O . VAL A 1 152 ? -17.831 9.205 18.738 1.00 93.44 152 VAL A O 1
ATOM 1141 N N . LEU A 1 153 ? -16.112 10.580 18.280 1.00 94.62 153 LEU A N 1
ATOM 1142 C CA . LEU A 1 153 ? -16.374 10.691 16.846 1.00 94.62 153 LEU A CA 1
ATOM 1143 C C . LEU A 1 153 ? -15.386 9.804 16.081 1.00 94.62 153 LEU A C 1
ATOM 1145 O O . LEU A 1 153 ? -14.181 10.042 16.129 1.00 94.62 153 LEU A O 1
ATOM 1149 N N . VAL A 1 154 ? -15.899 8.819 15.343 1.00 95.44 154 VAL A N 1
ATOM 1150 C CA . VAL A 1 154 ? -15.110 8.001 14.410 1.00 95.44 154 VAL A CA 1
ATOM 1151 C C . VAL A 1 154 ? -15.299 8.550 12.994 1.00 95.44 154 VAL A C 1
ATOM 1153 O O . VAL A 1 154 ? -16.426 8.641 12.512 1.00 95.44 154 VAL A O 1
ATOM 1156 N N . VAL A 1 155 ? -14.203 8.925 12.327 1.00 96.44 155 VAL A N 1
ATOM 1157 C CA . VAL A 1 155 ? -14.213 9.491 10.965 1.00 96.44 155 VAL A CA 1
ATOM 1158 C C . VAL A 1 155 ? -13.515 8.537 10.005 1.00 96.44 155 VAL A C 1
ATOM 1160 O O . VAL A 1 155 ? -12.426 8.046 10.298 1.00 96.44 155 VAL A O 1
ATOM 1163 N N . ASN A 1 156 ? -14.125 8.292 8.846 1.00 96.81 156 ASN A N 1
ATOM 1164 C CA . ASN A 1 156 ? -13.538 7.468 7.797 1.00 96.81 156 ASN A CA 1
ATOM 1165 C C . ASN A 1 156 ? -14.100 7.831 6.415 1.00 96.81 156 ASN A C 1
ATOM 1167 O O . ASN A 1 156 ? -15.227 8.318 6.305 1.00 96.81 156 ASN A O 1
ATOM 1171 N N . GLY A 1 157 ? -13.318 7.589 5.362 1.00 93.94 157 GLY A N 1
ATOM 1172 C CA . GLY A 1 157 ? -13.787 7.707 3.985 1.00 93.94 157 GLY A CA 1
ATOM 1173 C C . GLY A 1 157 ? -14.502 6.434 3.531 1.00 93.94 157 GLY A C 1
ATOM 1174 O O . GLY A 1 157 ? -13.977 5.340 3.692 1.00 93.94 157 GLY A O 1
ATOM 1175 N N . ILE A 1 158 ? -15.661 6.563 2.876 1.00 94.06 158 ILE A N 1
ATOM 1176 C CA . ILE A 1 158 ? -16.420 5.400 2.360 1.00 94.06 158 ILE A CA 1
ATOM 1177 C C . ILE A 1 158 ? -15.565 4.537 1.407 1.00 94.06 158 ILE A C 1
ATOM 1179 O O . ILE A 1 158 ? -15.741 3.322 1.343 1.00 94.06 158 ILE A O 1
ATOM 1183 N N . TYR A 1 159 ? -14.609 5.160 0.710 1.00 92.06 159 TYR A N 1
ATOM 1184 C CA . TYR A 1 159 ? -13.676 4.515 -0.217 1.00 92.06 159 TYR A CA 1
ATOM 1185 C C . TYR A 1 159 ? -12.218 4.569 0.261 1.00 92.06 159 TYR A C 1
ATOM 1187 O O . TYR A 1 159 ? -11.312 4.615 -0.568 1.00 92.06 159 TYR A O 1
ATOM 1195 N N . ASP A 1 160 ? -11.976 4.610 1.575 1.00 91.88 160 ASP A N 1
ATOM 1196 C CA . ASP A 1 160 ? -10.617 4.575 2.122 1.00 91.88 160 ASP A CA 1
ATOM 1197 C C . ASP A 1 160 ? -9.904 3.266 1.706 1.00 91.88 160 ASP A C 1
ATOM 1199 O O . ASP A 1 160 ? -10.352 2.175 2.086 1.00 91.88 160 ASP A O 1
ATOM 1203 N N . PRO A 1 161 ? -8.813 3.336 0.914 1.00 88.81 161 PRO A N 1
ATOM 1204 C CA . PRO A 1 161 ? -8.133 2.149 0.400 1.00 88.81 161 PRO A CA 1
ATOM 1205 C C . PRO A 1 161 ? -7.215 1.480 1.435 1.00 88.81 161 PRO A C 1
ATOM 1207 O O . PRO A 1 161 ? -6.685 0.400 1.169 1.00 88.81 161 PRO A O 1
ATOM 1210 N N . SER A 1 162 ? -6.985 2.113 2.589 1.00 89.94 162 SER A N 1
ATOM 1211 C CA . SER A 1 162 ? -6.048 1.656 3.616 1.00 89.94 162 SER A CA 1
ATOM 1212 C C . SER A 1 162 ? -6.758 1.149 4.866 1.00 89.94 162 SER A C 1
ATOM 1214 O O . SER A 1 162 ? -6.416 0.081 5.375 1.00 89.94 162 SER A O 1
ATOM 1216 N N . THR A 1 163 ? -7.752 1.886 5.359 1.00 91.94 163 THR A N 1
ATOM 1217 C CA . THR A 1 163 ? -8.529 1.551 6.558 1.00 91.94 163 THR A CA 1
ATOM 1218 C C . THR A 1 163 ? -10.013 1.555 6.216 1.00 91.94 163 THR A C 1
ATOM 1220 O O . THR A 1 163 ? -10.710 2.554 6.345 1.00 91.94 163 THR A O 1
ATOM 1223 N N . SER A 1 164 ? -10.497 0.405 5.741 1.00 92.56 164 SER A N 1
ATOM 1224 C CA . SER A 1 164 ? -11.839 0.287 5.161 1.00 92.56 164 SER A CA 1
ATOM 1225 C C . SER A 1 164 ? -12.964 0.802 6.069 1.00 92.56 164 SER A C 1
ATOM 1227 O O . SER A 1 164 ? -12.914 0.666 7.294 1.00 92.56 164 SER A O 1
ATOM 1229 N N . TYR A 1 165 ? -14.055 1.254 5.452 1.00 95.94 165 TYR A N 1
ATOM 1230 C CA . TYR A 1 165 ? -15.269 1.654 6.165 1.00 95.94 165 TYR A CA 1
ATOM 1231 C C . TYR A 1 165 ? -15.831 0.554 7.079 1.00 95.94 165 TYR A C 1
ATOM 1233 O O . TYR A 1 165 ? -16.305 0.834 8.178 1.00 95.94 165 TYR A O 1
ATOM 1241 N N . ALA A 1 166 ? -15.701 -0.718 6.689 1.00 94.94 166 ALA A N 1
ATOM 1242 C CA . ALA A 1 166 ? -16.087 -1.845 7.538 1.00 94.94 166 ALA A CA 1
ATOM 1243 C C . ALA A 1 166 ? -15.286 -1.891 8.853 1.00 94.94 166 ALA A C 1
ATOM 1245 O O . ALA A 1 166 ? -15.838 -2.218 9.903 1.00 94.94 166 ALA A O 1
ATOM 1246 N N . TRP A 1 167 ? -14.000 -1.531 8.820 1.00 94.00 167 TRP A N 1
ATOM 1247 C CA . TRP A 1 167 ? -13.173 -1.446 10.027 1.00 94.00 167 TRP A CA 1
ATOM 1248 C C . TRP A 1 167 ? -13.594 -0.270 10.904 1.00 94.00 167 TRP A C 1
ATOM 1250 O O . TRP A 1 167 ? -13.683 -0.428 12.119 1.00 94.00 167 TRP A O 1
ATOM 1260 N N . ALA A 1 168 ? -13.923 0.876 10.302 1.00 95.94 168 ALA A N 1
ATOM 1261 C CA . ALA A 1 168 ? -14.442 2.029 11.034 1.00 95.94 168 ALA A CA 1
ATOM 1262 C C . ALA A 1 168 ? -15.765 1.706 11.747 1.00 95.94 168 ALA A C 1
ATOM 1264 O O . ALA A 1 168 ? -15.917 2.027 12.923 1.00 95.94 168 ALA A O 1
ATOM 1265 N N . MET A 1 169 ? -16.682 0.995 11.081 1.00 94.69 169 MET A N 1
ATOM 1266 C CA . MET A 1 169 ? -17.918 0.501 11.702 1.00 94.69 169 MET A CA 1
ATOM 1267 C C . MET A 1 169 ? -17.633 -0.480 12.846 1.00 94.69 169 MET A C 1
ATOM 1269 O O . MET A 1 169 ? -18.250 -0.385 13.905 1.00 94.69 169 MET A O 1
ATOM 1273 N N . GLY A 1 170 ? -16.665 -1.383 12.664 1.00 93.88 170 GLY A N 1
ATOM 1274 C CA . GLY A 1 170 ? -16.236 -2.319 13.706 1.00 93.88 170 GLY A CA 1
ATOM 1275 C C . GLY A 1 170 ? -15.653 -1.627 14.942 1.00 93.88 170 GLY A C 1
ATOM 1276 O O . GLY A 1 170 ? -15.945 -2.036 16.060 1.00 93.88 170 GLY A O 1
ATOM 1277 N N . VAL A 1 171 ? -14.866 -0.562 14.764 1.00 94.31 171 VAL A N 1
ATOM 1278 C CA . VAL A 1 171 ? -14.352 0.259 15.875 1.00 94.31 171 VAL A CA 1
ATOM 1279 C C . VAL A 1 171 ? -15.464 1.100 16.499 1.00 94.31 171 VAL A C 1
ATOM 1281 O O . VAL A 1 171 ? -15.546 1.188 17.718 1.00 94.31 171 VAL A O 1
ATOM 1284 N N . SER A 1 172 ? -16.363 1.676 15.699 1.00 94.25 172 SER A N 1
ATOM 1285 C CA . SER A 1 172 ? -17.502 2.439 16.221 1.00 94.25 172 SER A CA 1
ATOM 1286 C C . SER A 1 172 ? -18.401 1.586 17.117 1.00 94.25 172 SER A C 1
ATOM 1288 O O . SER A 1 172 ? -18.877 2.082 18.131 1.00 94.25 172 SER A O 1
ATOM 1290 N N . GLY A 1 173 ? -18.608 0.312 16.772 1.00 93.50 173 GLY A N 1
ATOM 1291 C CA . GLY A 1 173 ? -19.391 -0.630 17.576 1.00 93.50 173 GLY A CA 1
ATOM 1292 C C . GLY A 1 173 ? -18.719 -1.085 18.876 1.00 93.50 173 GLY A C 1
ATOM 1293 O O . GLY A 1 173 ? -19.341 -1.814 19.642 1.00 93.50 173 GLY A O 1
ATOM 1294 N N . GLN A 1 174 ? -17.467 -0.690 19.129 1.00 94.31 174 GLN A N 1
ATOM 1295 C CA . GLN A 1 174 ? -16.760 -1.003 20.375 1.00 94.31 174 GLN A CA 1
ATOM 1296 C C . GLN A 1 174 ? -17.026 0.013 21.489 1.00 94.31 174 GLN A C 1
ATOM 1298 O O . GLN A 1 174 ? -16.768 -0.299 22.648 1.00 94.31 174 GLN A O 1
ATOM 1303 N N . PHE A 1 175 ? -17.533 1.206 21.175 1.00 93.62 175 PHE A N 1
ATOM 1304 C CA . PHE A 1 175 ? -17.887 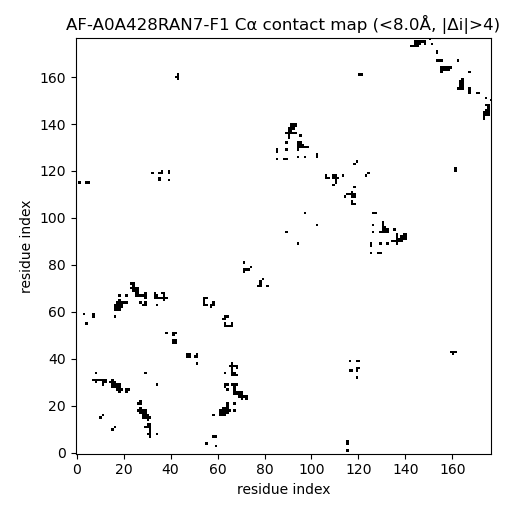2.205 22.181 1.00 93.62 175 PHE A CA 1
ATOM 1305 C C . PHE A 1 175 ? -19.327 1.998 22.656 1.00 93.62 175 PHE A C 1
ATOM 1307 O O . PHE A 1 175 ? -20.226 1.822 21.836 1.00 93.62 175 PHE A O 1
ATOM 1314 N N . ASP A 1 176 ? -19.550 2.059 23.970 1.00 80.19 176 ASP A N 1
ATOM 1315 C CA . ASP A 1 176 ? -20.899 2.160 24.532 1.00 80.19 176 ASP A CA 1
ATOM 1316 C C . ASP A 1 176 ? -21.464 3.549 24.186 1.00 80.19 176 ASP A C 1
ATOM 1318 O O . ASP A 1 176 ? -21.041 4.558 24.759 1.00 80.19 176 ASP A O 1
ATOM 1322 N N . ILE A 1 177 ? -22.367 3.601 23.203 1.00 62.12 177 ILE A N 1
ATOM 1323 C CA . ILE A 1 177 ? -23.077 4.821 22.777 1.00 62.12 177 ILE A CA 1
ATOM 1324 C C . ILE A 1 177 ? -24.404 4.937 23.523 1.00 62.12 177 ILE A C 1
ATOM 1326 O O . ILE A 1 177 ? -25.130 3.918 23.586 1.00 62.12 177 ILE A O 1
#

Secondary structure (DSSP, 8-state):
-HHHHHHHHHHHHHSPEE-GGGTTTB-SEE-HHHHHHHHHHHHSSGGGHHHHHHHHHHHHTT--GGGPPB---S-HHHHHHHHHHHHHHHHHS--TT--HHHHHHHHHHHHHH-TTTTT-SHHHHHHHHTTT--SPPSS------B-SPPPPPP---TT-SSS-HHHHHHHHTTB--

Mean predicted aligned error: 4.86 Å

pLDDT: mean 90.36, std 7.26, range [55.94, 98.25]